Protein AF-A0A2V7YB45-F1 (afdb_monomer)

Foldseek 3Di:
DALLVLFDPPVVPPPPDDDPPCRRVVVLVVVLCLLPDQKDWAAPDPDPPGDPPRTDIDGCVPPDDDDDHDLPVQPPPPVDPPPDPDDPDDDDDDDDDPVSVVVSGHDPSSCVSVVDDDDDDADDLVNLLCQQPPDPPHVVVVVCVVLVVLQEHEAEDPLLSSLLSVLQVVVVPHSVCSVVLVCQLCVVCVVCSNVQHNYYDYDDNVSSVVSSVVPVPD

Sequence (218 aa):
DEIDKIARRSGGARTGAGSRDIGGEGVQQALLKILEGEKIFVPLNVTAHWNKYDYVEIDISNILFICAGSFSDMEETSDTKPIGFFGDEAPPPREINTEDLVKYGFLPELLGRLPVHVQLDALTADDLVTILTQPREAMIPE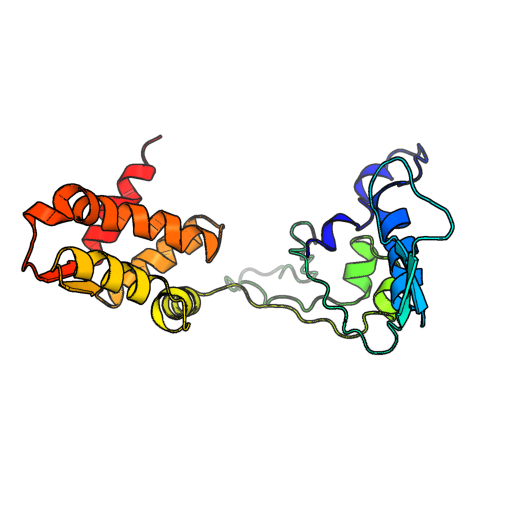YQRLCALDQIQLDFSRDALLEIANAALKQKLGARALRAILEKVLHPILFVGPERAGERVTIEPDDVRRAVAVQLTP

Radius of gyration: 24.94 Å; Cα contacts (8 Å, |Δi|>4): 209; chains: 1; bounding box: 56×64×56 Å

Mean predicted aligned error: 10.36 Å

pLDDT: mean 82.48, std 16.47, range [32.84, 97.25]

Structure (mmCIF, N/CA/C/O backbone):
data_AF-A0A2V7YB45-F1
#
_entry.id   AF-A0A2V7YB45-F1
#
loop_
_atom_site.group_PDB
_atom_site.id
_atom_site.type_symbol
_atom_site.label_atom_id
_atom_site.label_alt_id
_atom_site.label_comp_id
_atom_site.label_asym_id
_atom_site.label_entity_id
_atom_site.label_seq_id
_atom_site.pdbx_PDB_ins_code
_atom_site.Cartn_x
_atom_site.Cartn_y
_atom_site.Cartn_z
_atom_site.occupancy
_atom_site.B_iso_or_equiv
_atom_site.auth_seq_id
_atom_site.auth_comp_id
_atom_site.auth_asym_id
_atom_site.auth_atom_id
_atom_site.pdbx_PDB_model_num
ATOM 1 N N . ASP A 1 1 ? 9.797 -4.128 -6.593 1.00 92.69 1 ASP A N 1
ATOM 2 C CA . ASP A 1 1 ? 9.509 -2.958 -5.746 1.00 92.69 1 ASP A CA 1
ATOM 3 C C . ASP A 1 1 ? 10.748 -2.070 -5.693 1.00 92.69 1 ASP A C 1
ATOM 5 O O . ASP A 1 1 ? 11.809 -2.548 -6.088 1.00 92.69 1 ASP A O 1
ATOM 9 N N . GLU A 1 2 ? 10.603 -0.814 -5.270 1.00 91.38 2 GLU A N 1
ATOM 10 C CA . GLU A 1 2 ? 11.675 0.190 -5.124 1.00 91.38 2 GLU A CA 1
ATOM 11 C C . GLU A 1 2 ? 12.542 0.424 -6.380 1.00 91.38 2 GLU A C 1
ATOM 13 O O . GLU A 1 2 ? 13.733 0.738 -6.287 1.00 91.38 2 GLU A O 1
ATOM 18 N N . ILE A 1 3 ? 11.966 0.296 -7.583 1.00 91.75 3 ILE A N 1
ATOM 19 C CA . ILE A 1 3 ? 12.720 0.482 -8.834 1.00 91.75 3 ILE A CA 1
ATOM 20 C C . ILE A 1 3 ? 13.251 1.916 -8.985 1.00 91.75 3 ILE A C 1
ATOM 22 O O . ILE A 1 3 ? 14.285 2.135 -9.606 1.00 91.75 3 ILE A O 1
ATOM 26 N N . ASP A 1 4 ? 12.617 2.909 -8.362 1.00 90.31 4 ASP A N 1
ATOM 27 C CA . ASP A 1 4 ? 13.099 4.292 -8.361 1.00 90.31 4 ASP A CA 1
ATOM 28 C C . ASP A 1 4 ? 14.500 4.430 -7.732 1.00 90.31 4 ASP A C 1
ATOM 30 O O . ASP A 1 4 ? 15.260 5.324 -8.098 1.00 90.31 4 ASP A O 1
ATOM 34 N N . LYS A 1 5 ? 14.905 3.506 -6.849 1.00 89.00 5 LYS A N 1
ATOM 35 C CA . LYS A 1 5 ? 16.213 3.545 -6.172 1.00 89.00 5 LYS A CA 1
ATOM 36 C C . LYS A 1 5 ? 17.393 3.155 -7.058 1.00 89.00 5 LYS A C 1
ATOM 38 O O . LYS A 1 5 ? 18.529 3.452 -6.690 1.00 89.00 5 LYS A O 1
ATOM 43 N N . ILE A 1 6 ? 17.144 2.517 -8.203 1.00 89.00 6 ILE A N 1
ATOM 44 C CA . ILE A 1 6 ? 18.192 2.152 -9.169 1.00 89.00 6 ILE A CA 1
ATOM 45 C C . ILE A 1 6 ? 18.368 3.203 -10.272 1.00 89.00 6 ILE A C 1
ATOM 47 O O . ILE A 1 6 ? 19.262 3.058 -11.109 1.00 89.00 6 ILE A O 1
ATOM 51 N N . ALA A 1 7 ? 17.547 4.258 -10.283 1.00 85.25 7 ALA A N 1
ATOM 52 C CA . ALA A 1 7 ? 17.720 5.394 -11.178 1.00 85.25 7 ALA A CA 1
ATOM 53 C C . ALA A 1 7 ? 19.026 6.141 -10.866 1.00 85.25 7 ALA A C 1
ATOM 55 O O . ALA A 1 7 ? 19.439 6.271 -9.710 1.00 85.25 7 ALA A O 1
ATOM 56 N N . ARG A 1 8 ? 19.693 6.641 -11.909 1.00 74.06 8 ARG A N 1
ATOM 57 C CA . ARG A 1 8 ? 20.938 7.408 -11.765 1.00 74.06 8 ARG A CA 1
ATOM 58 C C . ARG A 1 8 ? 20.653 8.690 -10.986 1.00 74.06 8 ARG A C 1
ATOM 60 O O . ARG A 1 8 ? 19.884 9.533 -11.440 1.00 74.06 8 ARG A O 1
ATOM 67 N N . ARG A 1 9 ? 21.320 8.903 -9.848 1.00 66.00 9 ARG A N 1
ATOM 68 C CA . ARG A 1 9 ? 21.194 10.174 -9.115 1.00 66.00 9 ARG A CA 1
ATOM 69 C C . ARG A 1 9 ? 21.931 11.278 -9.875 1.00 66.00 9 ARG A C 1
ATOM 71 O O . ARG A 1 9 ? 23.150 11.403 -9.774 1.00 66.00 9 ARG A O 1
ATOM 78 N N . SER A 1 10 ? 21.199 12.122 -10.605 1.00 52.53 10 SER A N 1
ATOM 79 C CA . SER A 1 10 ? 21.794 13.209 -11.405 1.00 52.53 10 SER A CA 1
ATOM 80 C C . SER A 1 10 ? 22.480 14.310 -10.567 1.00 52.53 10 SER A C 1
ATOM 82 O O . SER A 1 10 ? 23.266 15.098 -11.096 1.00 52.53 10 SER A O 1
ATOM 84 N N . GLY A 1 11 ? 22.283 14.327 -9.241 1.00 46.34 11 GLY A N 1
ATOM 85 C CA . GLY A 1 11 ? 22.880 15.316 -8.333 1.00 46.34 11 GLY A CA 1
ATOM 86 C C . GLY A 1 11 ? 24.415 15.290 -8.236 1.00 46.34 11 GLY A C 1
ATOM 87 O O . GLY A 1 11 ? 25.009 16.285 -7.829 1.00 46.34 11 GLY A O 1
ATOM 88 N N . GLY A 1 12 ? 25.078 14.198 -8.638 1.00 41.41 12 GLY A N 1
ATOM 89 C CA . GLY A 1 12 ? 26.545 14.084 -8.609 1.00 41.41 12 GLY A CA 1
ATOM 90 C C . GLY A 1 12 ? 27.271 14.678 -9.824 1.00 41.41 12 GLY A C 1
ATOM 91 O O . GLY A 1 12 ? 28.479 14.891 -9.771 1.00 41.41 12 GLY A O 1
ATOM 92 N N . ALA A 1 13 ? 26.563 14.978 -10.918 1.00 44.03 13 ALA A N 1
ATOM 93 C CA . ALA A 1 13 ? 27.191 15.324 -12.199 1.00 44.03 13 ALA A CA 1
ATOM 94 C C . ALA A 1 13 ? 27.449 16.830 -12.413 1.00 44.03 13 ALA A C 1
ATOM 96 O O . ALA A 1 13 ? 27.900 17.227 -13.486 1.00 44.03 13 ALA A O 1
ATOM 97 N N . ARG A 1 14 ? 27.195 17.693 -11.415 1.00 44.31 14 ARG A N 1
ATOM 98 C CA . ARG A 1 14 ? 27.506 19.139 -11.516 1.00 44.31 14 ARG A CA 1
ATOM 99 C C . ARG A 1 14 ? 28.942 19.487 -11.122 1.00 44.31 14 ARG A C 1
ATOM 101 O O . ARG A 1 14 ? 29.401 20.587 -11.414 1.00 44.31 14 ARG A O 1
ATOM 108 N N . THR A 1 15 ? 29.673 18.555 -10.517 1.00 39.88 15 THR A N 1
ATOM 109 C CA . THR A 1 15 ? 31.120 18.659 -10.311 1.00 39.88 15 THR A CA 1
ATOM 110 C C . THR A 1 15 ? 31.775 17.635 -11.220 1.00 39.88 15 THR A C 1
ATOM 112 O O . THR A 1 15 ? 31.519 16.452 -11.043 1.00 39.88 15 THR A O 1
ATOM 115 N N . GLY A 1 16 ? 32.577 18.065 -12.197 1.00 41.25 16 GLY A N 1
ATOM 116 C CA . GLY A 1 16 ? 33.209 17.240 -13.243 1.00 41.25 16 GLY A CA 1
ATOM 117 C C . GLY A 1 16 ? 34.166 16.118 -12.792 1.00 41.25 16 GLY A C 1
ATOM 118 O O . GLY A 1 16 ? 35.138 15.837 -13.486 1.00 41.25 16 GLY A O 1
ATOM 119 N N . ALA A 1 17 ? 33.922 15.471 -11.655 1.00 37.88 17 ALA A N 1
ATOM 120 C CA . ALA A 1 17 ? 34.561 14.245 -11.213 1.00 37.88 17 ALA A CA 1
ATOM 121 C C . ALA A 1 17 ? 33.703 13.045 -11.648 1.00 37.88 17 ALA A C 1
ATOM 123 O O . ALA A 1 17 ? 32.697 12.712 -11.024 1.00 37.88 17 ALA A O 1
ATOM 124 N N . GLY A 1 18 ? 34.103 12.398 -12.745 1.00 44.97 18 GLY A N 1
ATOM 125 C CA . GLY A 1 18 ? 33.478 11.185 -13.273 1.00 44.97 18 GLY A CA 1
ATOM 126 C C . GLY A 1 18 ? 33.671 9.966 -12.370 1.00 44.97 18 GLY A C 1
ATOM 127 O O . GLY A 1 18 ? 34.444 9.068 -12.694 1.00 44.97 18 GLY A O 1
ATOM 128 N N . SER A 1 19 ? 32.945 9.901 -11.255 1.00 47.72 19 SER A N 1
ATOM 129 C CA . SER A 1 19 ? 32.689 8.626 -10.590 1.00 47.72 19 SER A CA 1
ATOM 130 C C . SER A 1 19 ? 31.648 7.882 -11.419 1.00 47.72 19 SER A C 1
ATOM 132 O O . SER A 1 19 ? 30.507 8.329 -11.515 1.00 47.72 19 SER A O 1
ATOM 134 N N . ARG A 1 20 ? 32.030 6.756 -12.036 1.00 52.41 20 ARG A N 1
ATOM 135 C CA . ARG A 1 20 ? 31.056 5.791 -12.570 1.00 52.41 20 ARG A CA 1
ATOM 136 C C . ARG A 1 20 ? 30.025 5.519 -11.477 1.00 52.41 20 ARG A C 1
ATOM 138 O O . ARG A 1 20 ? 30.400 5.182 -10.355 1.00 52.41 20 ARG A O 1
ATOM 145 N N . ASP A 1 21 ? 28.749 5.666 -11.802 1.00 58.19 21 ASP A N 1
ATOM 146 C CA . ASP A 1 21 ? 27.668 5.217 -10.935 1.00 58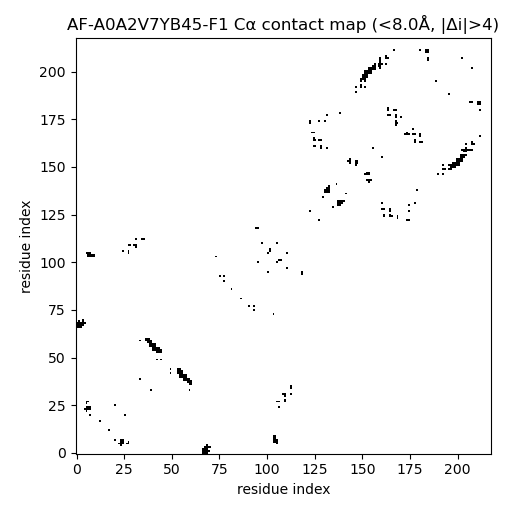.19 21 ASP A CA 1
ATOM 147 C C . ASP A 1 21 ? 27.617 3.685 -11.022 1.00 58.19 21 ASP A C 1
ATOM 149 O O . ASP A 1 21 ? 26.987 3.103 -11.900 1.00 58.19 21 ASP A O 1
ATOM 153 N N . ILE A 1 22 ? 28.416 3.025 -10.180 1.00 53.09 22 ILE A N 1
ATOM 154 C CA . ILE A 1 22 ? 28.579 1.562 -10.182 1.00 53.09 22 ILE A CA 1
ATOM 155 C C . ILE A 1 22 ? 27.319 0.877 -9.614 1.00 53.09 22 ILE A C 1
ATOM 157 O O . ILE A 1 22 ? 27.112 -0.311 -9.850 1.00 53.09 22 ILE A O 1
ATOM 161 N N . GLY A 1 23 ? 26.465 1.617 -8.895 1.00 64.88 23 GLY A N 1
ATOM 162 C CA . GLY A 1 23 ? 25.284 1.083 -8.219 1.00 64.88 23 GLY A CA 1
ATOM 163 C C . GLY A 1 23 ? 24.045 1.035 -9.109 1.00 64.88 23 GLY A C 1
ATOM 164 O O . GLY A 1 23 ? 23.567 -0.047 -9.430 1.00 64.88 23 GLY A O 1
ATOM 165 N N . GLY A 1 24 ? 23.513 2.194 -9.509 1.00 82.62 24 GLY A N 1
ATOM 166 C CA . GLY A 1 24 ? 22.200 2.260 -10.169 1.00 82.62 24 GLY A CA 1
ATOM 167 C C . GLY A 1 24 ? 22.214 1.731 -11.603 1.00 82.62 24 GLY A C 1
ATOM 168 O O . GLY A 1 24 ? 21.490 0.799 -11.953 1.00 82.62 24 GLY A O 1
ATOM 169 N N . GLU A 1 25 ? 23.104 2.278 -12.432 1.00 84.81 25 GLU A N 1
ATOM 170 C CA . GLU A 1 25 ? 23.205 1.932 -13.855 1.00 84.81 25 GLU A CA 1
ATOM 171 C C . GLU A 1 25 ? 23.617 0.466 -14.066 1.00 84.81 25 GLU A C 1
ATOM 173 O O . GLU A 1 25 ? 23.072 -0.220 -14.929 1.00 84.81 25 GLU A O 1
ATOM 178 N N . GLY A 1 26 ? 24.529 -0.047 -13.233 1.00 88.38 26 GLY A N 1
ATOM 179 C CA . GLY A 1 26 ? 24.941 -1.451 -13.272 1.00 88.38 26 GLY A CA 1
ATOM 180 C C . GLY A 1 26 ? 23.782 -2.416 -13.007 1.00 88.38 26 GLY A C 1
ATOM 181 O O . GLY A 1 26 ? 23.661 -3.431 -13.696 1.00 88.38 26 GLY A O 1
ATOM 182 N N . VAL A 1 27 ? 22.899 -2.081 -12.060 1.00 90.75 27 VAL A N 1
ATOM 183 C CA . VAL A 1 27 ? 21.697 -2.877 -11.771 1.00 90.75 27 VAL A CA 1
ATOM 184 C C . VAL A 1 27 ? 20.702 -2.803 -12.927 1.00 90.75 27 VAL A C 1
ATOM 186 O O . VAL A 1 27 ? 20.195 -3.841 -13.345 1.00 90.75 27 VAL A O 1
ATOM 189 N N . GLN A 1 28 ? 20.479 -1.622 -13.512 1.00 93.50 28 GLN A N 1
ATOM 190 C CA . GLN A 1 28 ? 19.620 -1.481 -14.695 1.00 93.50 28 GLN A CA 1
ATOM 191 C C . GLN A 1 28 ? 20.127 -2.325 -15.882 1.00 93.50 28 GLN A C 1
ATOM 193 O O . GLN A 1 28 ? 19.349 -3.036 -16.517 1.00 93.50 28 GLN A O 1
ATOM 198 N N . GLN A 1 29 ? 21.439 -2.325 -16.139 1.00 90.75 29 GLN A N 1
ATOM 199 C CA . GLN A 1 29 ? 22.067 -3.139 -17.189 1.00 90.75 29 GLN A CA 1
ATOM 200 C C . GLN A 1 29 ? 21.989 -4.648 -16.908 1.00 90.75 29 GLN A C 1
ATOM 202 O O . GLN A 1 29 ? 21.859 -5.457 -17.827 1.00 90.75 29 GLN A O 1
ATOM 207 N N . ALA A 1 30 ? 22.066 -5.058 -15.641 1.00 89.44 30 ALA A N 1
ATOM 208 C CA . ALA A 1 30 ? 21.864 -6.453 -15.261 1.00 89.44 30 ALA A CA 1
ATOM 209 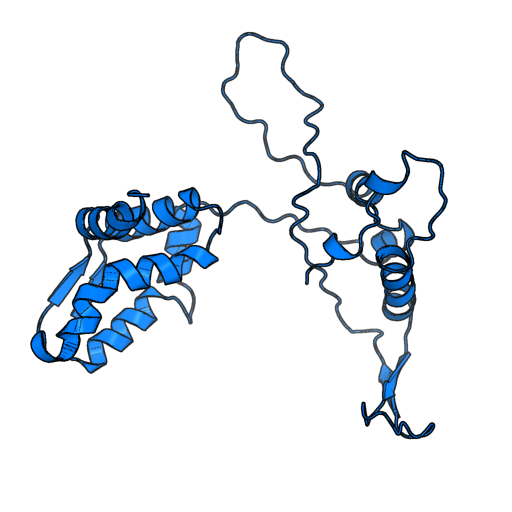C C . ALA A 1 30 ? 20.402 -6.889 -15.455 1.00 89.44 30 ALA A C 1
ATOM 211 O O . ALA A 1 30 ? 20.163 -7.984 -15.961 1.00 89.44 30 ALA A O 1
ATOM 212 N N . LEU A 1 31 ? 19.439 -6.024 -15.113 1.00 91.94 31 LEU A N 1
ATOM 213 C CA . LEU A 1 31 ? 18.012 -6.274 -15.327 1.00 91.94 31 LEU A CA 1
ATOM 214 C C . LEU A 1 31 ? 17.666 -6.410 -16.809 1.00 91.94 31 LEU A C 1
ATOM 216 O O . LEU A 1 31 ? 16.889 -7.293 -17.153 1.00 91.94 31 LEU A O 1
ATOM 220 N N . LEU A 1 32 ? 18.284 -5.618 -17.690 1.00 92.25 32 LEU A N 1
ATOM 221 C CA . LEU A 1 32 ? 18.112 -5.765 -19.138 1.00 92.25 32 LEU A CA 1
ATOM 222 C C . LEU A 1 32 ? 18.406 -7.191 -19.616 1.00 92.25 32 LEU A C 1
ATOM 224 O O . LEU A 1 32 ? 17.614 -7.756 -20.356 1.00 92.25 32 LEU A O 1
ATOM 228 N N . LYS A 1 33 ? 19.474 -7.828 -19.123 1.00 88.19 33 LYS A N 1
ATOM 229 C CA . LYS A 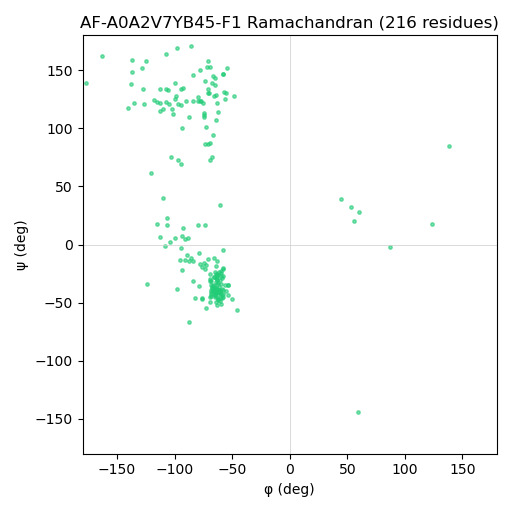1 33 ? 19.800 -9.220 -19.488 1.00 88.19 33 LYS A CA 1
ATOM 230 C C . LYS A 1 33 ? 18.732 -10.220 -19.054 1.00 88.19 33 LYS A C 1
ATOM 232 O O . LYS A 1 33 ? 18.581 -11.254 -19.693 1.00 88.19 33 LYS A O 1
ATOM 237 N N . ILE A 1 34 ? 18.031 -9.930 -17.960 1.00 90.44 34 ILE A N 1
ATOM 238 C CA . ILE A 1 34 ? 16.917 -10.749 -17.479 1.00 90.44 34 ILE A CA 1
ATOM 239 C C . ILE A 1 34 ? 15.684 -10.484 -18.347 1.00 90.44 34 ILE A C 1
ATOM 241 O O . ILE A 1 34 ? 15.057 -11.424 -18.802 1.00 90.44 34 ILE A O 1
ATOM 245 N N . LEU A 1 35 ? 15.362 -9.224 -18.641 1.00 89.94 35 LEU A N 1
ATOM 246 C CA . LEU A 1 35 ? 14.195 -8.874 -19.460 1.00 89.94 35 LEU A CA 1
ATOM 247 C C . LEU A 1 35 ? 14.335 -9.284 -20.936 1.00 89.94 35 LEU A C 1
ATOM 249 O O . LEU A 1 35 ? 13.332 -9.462 -21.620 1.00 89.94 35 LEU A O 1
ATOM 253 N N . GLU A 1 36 ? 15.563 -9.402 -21.442 1.00 86.62 36 GLU A N 1
ATOM 254 C CA . GLU A 1 36 ? 15.862 -9.854 -22.807 1.00 86.62 36 GLU A CA 1
ATOM 255 C C . GLU A 1 36 ? 16.128 -11.354 -22.909 1.00 86.62 36 GLU A C 1
ATOM 257 O O . GLU A 1 36 ? 16.047 -11.923 -23.997 1.00 86.62 36 GLU A O 1
ATOM 262 N N . GLY A 1 37 ? 16.509 -11.980 -21.798 1.00 80.25 37 GLY A N 1
ATOM 263 C CA . GLY A 1 37 ? 16.886 -13.381 -21.767 1.00 80.25 37 GLY A CA 1
ATOM 264 C C . GLY A 1 37 ? 15.672 -14.290 -21.891 1.00 80.25 37 GLY A C 1
ATOM 265 O O . GLY A 1 37 ? 14.643 -14.056 -21.275 1.00 80.25 37 GLY A O 1
ATOM 266 N N . GLU A 1 38 ? 15.817 -15.380 -22.639 1.00 82.56 38 GLU A N 1
ATOM 267 C CA . GLU A 1 38 ? 14.838 -16.475 -22.627 1.00 82.56 38 GLU A CA 1
ATOM 268 C C . GLU A 1 38 ? 15.108 -17.432 -21.462 1.00 82.56 38 GLU A C 1
ATOM 270 O O . GLU A 1 38 ? 14.192 -18.019 -20.901 1.00 82.56 38 GLU A O 1
ATOM 275 N N . LYS A 1 39 ? 16.380 -17.591 -21.074 1.00 89.81 39 LYS A N 1
ATOM 276 C CA . LYS A 1 39 ? 16.830 -18.573 -20.083 1.00 89.81 39 LYS A CA 1
ATOM 277 C C . LYS A 1 39 ? 17.862 -17.980 -19.137 1.00 89.81 39 LYS A C 1
ATOM 279 O O . LYS A 1 39 ? 18.791 -17.302 -19.576 1.00 89.81 39 LYS A O 1
ATOM 284 N N . ILE A 1 40 ? 17.737 -18.290 -17.848 1.00 90.06 40 ILE A N 1
ATOM 285 C CA . ILE A 1 40 ? 18.705 -17.913 -16.811 1.00 90.06 40 ILE A CA 1
ATOM 286 C C . ILE A 1 40 ? 19.129 -19.125 -15.985 1.00 90.06 40 ILE A C 1
ATOM 288 O O . ILE A 1 40 ? 18.366 -20.070 -15.801 1.00 90.06 40 ILE A O 1
ATOM 292 N N . PHE A 1 41 ? 20.348 -19.080 -15.453 1.00 88.81 41 PHE A N 1
ATOM 293 C CA . PHE A 1 41 ? 20.886 -20.120 -14.580 1.00 88.81 41 PHE A CA 1
ATOM 294 C C . PHE A 1 41 ? 20.829 -19.653 -13.128 1.00 88.81 41 PHE A C 1
ATOM 296 O O . PHE A 1 41 ? 21.481 -18.675 -12.760 1.00 88.81 41 PHE A O 1
ATOM 303 N N . VAL A 1 42 ? 20.053 -20.354 -12.303 1.00 88.06 42 VAL A N 1
ATOM 304 C CA . VAL A 1 42 ? 19.874 -20.043 -10.882 1.00 88.06 42 VAL A CA 1
ATOM 305 C C . VAL A 1 42 ? 20.613 -21.083 -10.039 1.00 88.06 42 VAL A C 1
ATOM 307 O O . VAL A 1 42 ? 20.336 -22.275 -10.182 1.00 88.06 42 VAL A O 1
ATOM 310 N N . PRO A 1 43 ? 21.556 -20.685 -9.167 1.00 86.12 43 PRO A N 1
ATOM 311 C CA . PRO A 1 43 ? 22.296 -21.631 -8.339 1.00 86.12 43 PRO A CA 1
ATOM 312 C C . PRO A 1 43 ? 21.378 -22.303 -7.310 1.00 86.12 43 PRO A C 1
ATOM 314 O O . PRO A 1 43 ? 20.554 -21.646 -6.677 1.00 86.12 43 PRO A O 1
ATOM 317 N N . LEU A 1 44 ? 21.557 -23.609 -7.101 1.00 82.00 44 LEU A N 1
ATOM 318 C CA . LEU A 1 44 ? 20.795 -24.389 -6.114 1.00 82.00 44 LEU A CA 1
ATOM 319 C C . LEU A 1 44 ? 21.259 -24.150 -4.673 1.00 82.00 44 LEU A C 1
ATOM 321 O O . LEU A 1 44 ? 20.530 -24.437 -3.724 1.00 82.00 44 LEU A O 1
ATOM 325 N N . ASN A 1 45 ? 22.475 -23.633 -4.500 1.00 77.44 45 ASN A N 1
ATOM 326 C CA . ASN A 1 45 ? 23.066 -23.364 -3.201 1.00 77.44 45 ASN A CA 1
ATOM 327 C C . ASN A 1 45 ? 23.725 -21.977 -3.203 1.00 77.44 45 ASN A C 1
ATOM 329 O O . ASN A 1 45 ? 24.616 -21.708 -4.004 1.00 77.44 45 ASN A O 1
ATOM 333 N N . VAL A 1 46 ? 23.278 -21.102 -2.298 1.00 67.31 46 VAL A N 1
ATOM 334 C CA . VAL A 1 46 ? 23.741 -19.703 -2.169 1.00 67.31 46 VAL A CA 1
ATOM 335 C C . VAL A 1 46 ? 24.883 -19.573 -1.143 1.00 67.31 46 VAL A C 1
ATOM 337 O O . VAL A 1 46 ? 25.300 -18.475 -0.783 1.00 67.31 46 VAL A O 1
ATOM 340 N N . THR A 1 47 ? 25.403 -20.691 -0.626 1.00 69.75 47 THR A N 1
ATOM 341 C CA . THR A 1 47 ? 26.540 -20.673 0.307 1.00 69.75 47 THR A CA 1
ATOM 342 C C . THR A 1 47 ? 27.849 -20.287 -0.391 1.00 69.75 47 THR A C 1
ATOM 344 O O . THR A 1 47 ? 28.009 -20.433 -1.601 1.00 69.75 47 THR A O 1
ATOM 347 N N . ALA A 1 48 ? 28.824 -19.808 0.392 1.00 65.31 48 ALA A N 1
ATOM 348 C CA . ALA A 1 48 ? 30.121 -19.339 -0.109 1.00 65.31 48 ALA A CA 1
ATOM 349 C C . ALA A 1 48 ? 30.912 -20.401 -0.906 1.00 65.31 48 ALA A C 1
ATOM 351 O O . ALA A 1 48 ? 31.774 -20.055 -1.716 1.00 65.31 48 ALA A O 1
ATOM 352 N N . HIS A 1 49 ? 30.608 -21.687 -0.708 1.00 61.84 49 HIS A N 1
ATOM 353 C CA . HIS A 1 49 ? 31.160 -22.799 -1.477 1.00 61.84 49 HIS A CA 1
ATOM 354 C C . HIS A 1 49 ? 30.222 -23.169 -2.627 1.00 61.84 49 HIS A C 1
ATOM 356 O O . HIS A 1 49 ? 29.586 -24.220 -2.622 1.00 61.84 49 HIS A O 1
ATOM 362 N N . TRP A 1 50 ? 30.131 -22.285 -3.619 1.00 62.66 50 TRP A N 1
ATOM 363 C CA . TRP A 1 50 ? 29.386 -22.580 -4.836 1.00 62.66 50 TRP A CA 1
ATOM 364 C C . TRP A 1 50 ? 30.122 -23.650 -5.661 1.00 62.66 50 TRP A C 1
ATOM 366 O O . TRP A 1 50 ? 31.324 -23.550 -5.927 1.00 62.66 50 TRP A O 1
ATOM 376 N N . ASN A 1 51 ? 29.399 -24.685 -6.077 1.00 70.44 51 ASN A N 1
ATOM 377 C CA . ASN A 1 51 ? 29.871 -25.660 -7.052 1.00 70.44 51 ASN A CA 1
ATOM 378 C C . ASN A 1 51 ? 29.421 -25.209 -8.449 1.00 70.44 51 ASN A C 1
ATOM 380 O O . ASN A 1 51 ? 28.262 -24.843 -8.638 1.00 70.44 51 ASN A O 1
ATOM 384 N N . LYS A 1 52 ? 30.318 -25.252 -9.444 1.00 68.25 52 LYS A N 1
ATOM 385 C CA . LYS A 1 52 ? 30.038 -24.741 -10.801 1.00 68.25 52 LYS A CA 1
ATOM 386 C C . LYS A 1 52 ? 28.922 -25.477 -11.544 1.00 68.25 52 LYS A C 1
ATOM 388 O O . LYS A 1 52 ? 28.458 -24.982 -12.566 1.00 68.25 52 LYS A O 1
ATOM 393 N N . TYR A 1 53 ? 28.524 -26.642 -11.044 1.00 70.50 53 TYR A N 1
ATOM 394 C CA . TYR A 1 53 ? 27.538 -27.518 -11.669 1.00 70.50 53 TYR A CA 1
ATOM 395 C C . TYR A 1 53 ? 26.188 -27.549 -10.934 1.00 70.50 53 TYR A C 1
ATOM 397 O O . TYR A 1 53 ? 25.267 -28.198 -11.416 1.00 70.50 53 TYR A O 1
ATOM 405 N N . ASP A 1 54 ? 26.044 -26.826 -9.817 1.00 84.19 54 ASP A N 1
ATOM 406 C CA . ASP A 1 54 ? 24.819 -26.838 -9.007 1.00 84.19 54 ASP A CA 1
ATOM 407 C C . ASP A 1 54 ? 23.918 -25.646 -9.360 1.00 84.19 54 ASP A C 1
ATOM 409 O O . ASP A 1 54 ? 23.790 -24.684 -8.598 1.00 84.19 54 ASP A O 1
ATOM 413 N N . TYR A 1 55 ? 23.289 -25.702 -10.536 1.00 86.50 55 TYR A N 1
ATOM 414 C CA . TYR A 1 55 ? 22.308 -24.713 -10.987 1.00 86.50 55 TYR A CA 1
ATOM 415 C C . TYR A 1 55 ? 21.095 -25.367 -11.655 1.00 86.50 55 TYR A C 1
ATOM 417 O O . TYR A 1 55 ? 21.158 -26.492 -12.148 1.00 86.50 55 TYR A O 1
ATOM 425 N N . VAL A 1 56 ? 19.991 -24.627 -11.693 1.00 89.38 56 VAL A N 1
ATOM 426 C CA . VAL A 1 56 ? 18.799 -24.942 -12.481 1.00 89.38 56 VAL A CA 1
ATOM 427 C C . VAL A 1 56 ? 18.659 -23.898 -13.576 1.00 89.38 56 VAL A C 1
ATOM 429 O O . VAL A 1 56 ? 18.798 -22.700 -13.333 1.00 89.38 56 VAL A O 1
ATOM 432 N N . GLU A 1 57 ? 18.402 -24.365 -14.791 1.00 90.88 57 GLU A N 1
ATOM 433 C CA . GLU A 1 57 ? 18.008 -23.509 -15.902 1.00 90.88 57 GLU A CA 1
ATOM 434 C C . GLU A 1 57 ? 16.517 -23.181 -15.775 1.00 90.88 57 GLU A C 1
ATOM 436 O O . GLU A 1 57 ? 15.687 -24.080 -15.636 1.00 90.88 57 GLU A O 1
ATOM 441 N N . ILE A 1 58 ? 16.185 -21.894 -15.811 1.00 91.31 58 ILE A N 1
ATOM 442 C CA . ILE A 1 58 ? 14.812 -21.397 -15.768 1.00 91.31 58 ILE A CA 1
ATOM 443 C C . ILE A 1 58 ? 14.539 -20.646 -17.066 1.00 91.31 58 ILE A C 1
ATOM 445 O O . ILE A 1 58 ? 15.263 -19.707 -17.396 1.00 91.31 58 ILE A O 1
ATOM 449 N N . ASP A 1 59 ? 13.487 -21.052 -17.774 1.00 92.19 59 ASP A N 1
ATOM 450 C CA . ASP A 1 59 ? 12.916 -20.289 -18.884 1.00 92.19 59 ASP A CA 1
ATOM 451 C C . ASP A 1 59 ? 12.066 -19.144 -18.322 1.00 92.19 59 ASP A C 1
ATOM 453 O O . ASP A 1 59 ? 11.152 -19.367 -17.522 1.00 92.19 59 ASP A O 1
ATOM 457 N N . ILE A 1 60 ? 12.394 -17.919 -18.717 1.00 93.31 60 ILE A N 1
ATOM 458 C CA . ILE A 1 60 ? 11.755 -16.693 -18.240 1.00 93.31 60 ILE A CA 1
ATOM 459 C C . ILE A 1 60 ? 10.956 -15.973 -19.331 1.00 93.31 60 ILE A C 1
ATOM 461 O O . ILE A 1 60 ? 10.401 -14.909 -19.068 1.00 93.31 60 ILE A O 1
ATOM 465 N N . SER A 1 61 ? 10.815 -16.575 -20.516 1.00 90.00 61 SER A N 1
ATOM 466 C CA . SER A 1 61 ? 10.143 -15.976 -21.681 1.00 90.00 61 SER A CA 1
ATOM 467 C C . SER A 1 61 ? 8.690 -15.570 -21.403 1.00 90.00 61 SER A C 1
ATOM 469 O O . SER A 1 61 ? 8.169 -14.653 -22.030 1.00 90.00 61 SER A O 1
ATOM 471 N N . ASN A 1 62 ? 8.029 -16.249 -20.457 1.00 90.44 62 ASN A N 1
ATOM 472 C CA . ASN A 1 62 ? 6.632 -16.007 -20.075 1.00 90.44 62 ASN A CA 1
ATOM 473 C C . ASN A 1 62 ? 6.473 -15.496 -18.632 1.00 90.44 62 ASN A C 1
ATOM 475 O O . ASN A 1 62 ? 5.383 -15.578 -18.061 1.00 90.44 62 ASN A O 1
ATOM 479 N N . ILE A 1 63 ? 7.546 -14.997 -18.015 1.00 93.44 63 ILE A N 1
ATOM 480 C CA . ILE A 1 63 ? 7.466 -14.391 -16.685 1.00 93.44 63 ILE A CA 1
ATOM 481 C C . ILE A 1 63 ? 7.045 -12.929 -16.829 1.00 93.44 63 ILE A C 1
ATOM 483 O O . ILE A 1 63 ? 7.699 -12.138 -17.503 1.00 93.44 63 ILE A O 1
ATOM 487 N N . LEU A 1 64 ? 5.947 -12.559 -16.166 1.00 93.62 64 LEU A N 1
ATOM 488 C CA . LEU A 1 64 ? 5.516 -11.168 -16.072 1.00 93.62 64 LEU A CA 1
ATOM 489 C C . LEU A 1 64 ? 6.378 -10.424 -15.048 1.00 93.62 64 LEU A C 1
ATOM 491 O O . LEU A 1 64 ? 6.406 -10.780 -13.868 1.00 93.62 64 LEU A O 1
ATOM 495 N N . PHE A 1 65 ? 7.016 -9.344 -15.489 1.00 94.00 65 PHE A N 1
ATOM 496 C CA . PHE A 1 65 ? 7.750 -8.436 -14.619 1.00 94.00 65 PHE A CA 1
ATOM 497 C C . PHE A 1 65 ? 6.876 -7.234 -14.267 1.00 94.00 65 PHE A C 1
ATOM 499 O O . PHE A 1 65 ? 6.440 -6.493 -15.145 1.00 94.00 65 PHE A O 1
ATOM 506 N N . ILE A 1 66 ? 6.630 -7.038 -12.970 1.00 95.88 66 ILE A N 1
ATOM 507 C CA . ILE A 1 66 ? 5.949 -5.852 -12.442 1.00 95.88 66 ILE A CA 1
ATOM 508 C C . ILE A 1 66 ? 6.961 -5.061 -11.621 1.00 95.88 66 ILE A C 1
ATOM 510 O O . ILE A 1 66 ? 7.455 -5.517 -10.586 1.00 95.88 66 ILE A O 1
ATOM 514 N N . CYS A 1 67 ? 7.267 -3.862 -12.098 1.00 94.56 67 CYS A N 1
ATOM 515 C CA . CYS A 1 67 ? 8.176 -2.936 -11.447 1.00 94.56 67 CYS A CA 1
ATOM 516 C C . CYS A 1 67 ? 7.374 -1.801 -10.813 1.00 94.56 67 CYS A C 1
ATOM 518 O O . CYS A 1 67 ? 6.488 -1.237 -11.443 1.00 94.56 67 CYS A O 1
ATOM 520 N N . ALA A 1 68 ? 7.687 -1.472 -9.564 1.00 94.62 68 ALA A N 1
ATOM 521 C CA . ALA A 1 68 ? 7.004 -0.436 -8.800 1.00 94.62 68 ALA A CA 1
ATOM 522 C C . ALA A 1 68 ? 8.036 0.405 -8.049 1.00 94.62 68 ALA A C 1
ATOM 524 O O . ALA A 1 68 ? 9.093 -0.116 -7.682 1.00 94.62 68 ALA A O 1
ATOM 525 N N . GLY A 1 69 ? 7.730 1.683 -7.849 1.00 92.00 69 GLY A N 1
ATOM 526 C CA . GLY A 1 69 ? 8.545 2.660 -7.131 1.00 92.00 69 GLY A CA 1
ATOM 527 C C . GLY A 1 69 ? 7.695 3.875 -6.763 1.00 92.00 69 GLY A C 1
ATOM 528 O O . GLY A 1 69 ? 6.617 4.060 -7.328 1.00 92.00 69 GLY A O 1
ATOM 529 N N . SER A 1 70 ? 8.149 4.685 -5.805 1.00 88.38 70 SER A N 1
ATOM 530 C CA . SER A 1 70 ? 7.377 5.843 -5.319 1.00 88.38 70 SER A CA 1
ATOM 531 C C . SER A 1 70 ? 7.738 7.167 -5.994 1.00 88.38 70 SER A C 1
ATOM 533 O O . SER A 1 70 ? 7.022 8.140 -5.795 1.00 88.38 70 SER A O 1
ATOM 535 N N . PHE A 1 71 ? 8.858 7.219 -6.727 1.00 88.19 71 PHE A N 1
ATOM 536 C CA . PHE A 1 71 ? 9.320 8.374 -7.517 1.00 88.19 71 PHE A CA 1
ATOM 537 C C . PHE A 1 71 ? 9.219 9.732 -6.789 1.00 88.19 71 PHE A C 1
ATOM 539 O O . PHE A 1 71 ? 8.896 10.750 -7.391 1.00 88.19 71 PHE A O 1
ATOM 546 N N . SER A 1 72 ? 9.527 9.766 -5.485 1.00 79.94 72 SER A N 1
ATOM 547 C CA . SER A 1 72 ? 9.308 10.935 -4.608 1.00 79.94 72 SER A CA 1
ATOM 548 C C . SER A 1 72 ? 10.078 12.191 -5.014 1.00 79.94 72 SER A C 1
ATOM 550 O O . SER A 1 72 ? 9.701 13.295 -4.637 1.00 79.94 72 SER A O 1
ATOM 552 N N . ASP A 1 73 ? 11.173 12.001 -5.748 1.00 76.56 73 ASP A N 1
ATOM 553 C CA . ASP A 1 73 ? 12.113 13.057 -6.132 1.00 76.56 73 ASP A CA 1
ATOM 554 C C . ASP A 1 73 ? 11.864 13.546 -7.566 1.00 76.56 73 ASP A C 1
ATOM 556 O O . ASP A 1 73 ? 12.657 14.312 -8.114 1.00 76.56 73 ASP A O 1
ATOM 560 N N . MET A 1 74 ? 10.805 13.054 -8.214 1.00 78.00 74 MET A N 1
ATOM 561 C CA . MET A 1 74 ? 10.446 13.500 -9.547 1.00 78.00 74 MET A CA 1
ATOM 562 C C . MET A 1 74 ? 9.822 14.888 -9.412 1.00 78.00 74 MET A C 1
ATOM 564 O O . MET A 1 74 ? 8.755 15.044 -8.823 1.00 78.00 74 MET A O 1
ATOM 568 N N . GLU A 1 75 ? 10.518 15.915 -9.901 1.00 64.62 75 GLU A N 1
ATOM 569 C CA . GLU A 1 75 ? 9.953 17.258 -9.924 1.00 64.62 75 GLU A CA 1
ATOM 570 C C . GLU A 1 75 ? 8.711 17.242 -10.817 1.00 64.62 75 GLU A C 1
ATOM 572 O O . GLU A 1 75 ? 8.802 17.070 -12.033 1.00 64.62 75 GLU A O 1
ATOM 577 N N . GLU A 1 76 ? 7.542 17.460 -10.218 1.00 59.75 76 GLU A N 1
ATOM 578 C CA . GLU A 1 76 ? 6.351 17.878 -10.948 1.00 59.75 76 GLU A CA 1
ATOM 579 C C . GLU A 1 76 ? 6.588 19.313 -11.429 1.00 59.75 76 GLU A C 1
ATOM 581 O O . GLU A 1 76 ? 6.069 20.286 -10.877 1.00 59.75 76 GLU A O 1
ATOM 586 N N . THR A 1 77 ? 7.447 19.487 -12.436 1.00 50.28 77 THR A N 1
ATOM 587 C CA . THR A 1 77 ? 7.571 20.768 -13.119 1.00 50.28 77 THR A CA 1
ATOM 588 C C . THR A 1 77 ? 6.272 20.971 -13.897 1.00 50.28 77 THR A C 1
ATOM 590 O O . THR A 1 77 ? 6.114 20.567 -15.050 1.00 50.28 77 THR A O 1
ATOM 593 N N . SER A 1 78 ? 5.282 21.553 -13.224 1.00 47.59 78 SER A N 1
ATOM 594 C CA . SER A 1 78 ? 4.151 22.182 -13.881 1.00 47.59 78 SER A CA 1
ATOM 595 C C . SER A 1 78 ? 4.711 23.390 -14.629 1.00 47.59 78 SER A C 1
ATOM 597 O O . SER A 1 78 ? 4.871 24.477 -14.080 1.00 47.59 78 SER A O 1
ATOM 599 N N . ASP A 1 79 ? 5.028 23.201 -15.912 1.00 47.69 79 ASP A N 1
ATOM 600 C CA . ASP A 1 79 ? 5.389 24.293 -16.833 1.00 47.69 79 ASP A CA 1
ATOM 601 C C . ASP A 1 79 ? 4.272 25.353 -16.951 1.00 47.69 79 ASP A C 1
ATOM 603 O O . ASP A 1 79 ? 4.441 26.412 -17.552 1.00 47.69 79 ASP A O 1
ATOM 607 N N . THR A 1 80 ? 3.127 25.113 -16.316 1.00 46.94 80 THR A N 1
ATOM 608 C CA . THR A 1 80 ? 2.037 26.054 -16.114 1.00 46.94 80 THR A CA 1
ATOM 609 C C . THR A 1 80 ? 2.041 26.584 -14.679 1.00 46.94 80 THR A C 1
ATOM 611 O O . THR A 1 80 ? 1.183 26.225 -13.877 1.00 46.94 80 THR A O 1
ATOM 614 N N . LYS A 1 81 ? 2.959 27.497 -14.344 1.00 48.22 81 LYS A N 1
ATOM 615 C CA . LYS A 1 81 ? 2.623 28.512 -13.333 1.00 48.22 81 LYS A CA 1
ATOM 616 C C . LYS A 1 81 ? 1.680 29.507 -14.011 1.00 48.22 81 LYS A C 1
ATOM 618 O O . LYS A 1 81 ? 2.151 30.234 -14.889 1.00 48.22 81 LYS A O 1
ATOM 623 N N . PRO A 1 82 ? 0.380 29.571 -13.666 1.00 46.75 82 PRO A N 1
ATOM 624 C CA . PRO A 1 82 ? -0.460 30.643 -14.166 1.00 46.75 82 PRO A CA 1
ATOM 625 C C . PRO A 1 82 ? 0.086 31.958 -13.602 1.00 46.75 82 PRO A C 1
ATOM 627 O O . PRO A 1 82 ? -0.014 32.251 -12.414 1.00 46.75 82 PRO A O 1
ATOM 630 N N . ILE A 1 83 ? 0.719 32.757 -14.458 1.00 52.59 83 ILE A N 1
ATOM 631 C CA . ILE A 1 83 ? 0.969 34.169 -14.176 1.00 52.59 83 ILE A CA 1
ATOM 632 C C . ILE A 1 83 ? -0.404 34.844 -14.267 1.00 52.59 83 ILE A C 1
ATOM 634 O O . ILE A 1 83 ? -0.830 35.273 -15.336 1.00 52.59 83 ILE A O 1
ATOM 638 N N . GLY A 1 84 ? -1.149 34.855 -13.163 1.00 54.03 84 GLY A N 1
ATOM 639 C CA . GLY A 1 84 ? -2.497 35.413 -13.129 1.00 54.03 84 GLY A CA 1
ATOM 640 C C . GLY A 1 84 ? -3.118 35.374 -11.738 1.00 54.03 84 GLY A C 1
ATOM 641 O O . GLY A 1 84 ? -2.998 34.394 -11.018 1.00 54.03 84 GLY A O 1
ATOM 642 N N . PHE A 1 85 ? -3.803 36.458 -11.374 1.00 56.25 85 PHE A N 1
ATOM 643 C CA . PHE A 1 85 ? -4.425 36.710 -10.065 1.00 56.25 85 PHE A CA 1
ATOM 644 C C . PHE A 1 85 ? -5.710 35.887 -9.799 1.00 56.25 85 PHE A C 1
ATOM 646 O O . PHE A 1 85 ? -6.498 36.243 -8.927 1.00 56.25 85 PHE A O 1
ATOM 653 N N . PHE A 1 86 ? -5.952 34.818 -10.564 1.00 48.94 86 PHE A N 1
ATOM 654 C CA . PHE A 1 86 ? -7.153 33.987 -10.484 1.00 48.94 86 PHE A CA 1
ATOM 655 C C . PHE A 1 86 ? -6.784 32.510 -10.654 1.00 48.94 86 PHE A C 1
ATOM 657 O O . PHE A 1 86 ? -6.318 32.119 -11.722 1.00 48.94 86 PHE A O 1
ATOM 664 N N . GLY A 1 87 ? -7.031 31.708 -9.616 1.00 47.12 87 GLY A N 1
ATOM 665 C CA . GLY A 1 87 ? -6.979 30.247 -9.671 1.00 47.12 87 GLY A CA 1
ATOM 666 C C . GLY A 1 87 ? -6.307 29.633 -8.447 1.00 47.12 87 GLY A C 1
ATOM 667 O O . GLY A 1 87 ? -5.124 29.326 -8.495 1.00 47.12 87 GLY A O 1
ATOM 668 N N . ASP A 1 88 ? -7.072 29.433 -7.373 1.00 52.56 88 ASP A N 1
ATOM 669 C CA . ASP A 1 88 ? -6.684 28.643 -6.186 1.00 52.56 88 ASP A CA 1
ATOM 670 C C . ASP A 1 88 ? -6.843 27.120 -6.422 1.00 52.56 88 ASP A C 1
ATOM 672 O O . ASP A 1 88 ? -6.886 26.326 -5.483 1.00 52.56 88 ASP A O 1
ATOM 676 N N . GLU A 1 89 ? -6.963 26.684 -7.679 1.00 53.91 89 GLU A N 1
ATOM 677 C CA . GLU A 1 89 ? -7.081 25.268 -8.023 1.00 53.91 89 GLU A CA 1
ATOM 678 C C . GLU A 1 89 ? -5.695 24.667 -8.248 1.00 53.91 89 GLU A C 1
ATOM 680 O O . GLU A 1 89 ? -4.911 25.136 -9.078 1.00 53.91 89 GLU A O 1
ATOM 685 N N . ALA A 1 90 ? -5.392 23.611 -7.488 1.00 56.03 90 ALA A N 1
ATOM 686 C CA . ALA A 1 90 ? -4.216 22.794 -7.733 1.00 56.03 90 ALA A CA 1
ATOM 687 C C . ALA A 1 90 ? -4.285 22.249 -9.173 1.00 56.03 90 ALA A C 1
ATOM 689 O O . ALA A 1 90 ? -5.338 21.739 -9.570 1.00 56.03 90 ALA A O 1
ATOM 690 N N . PRO A 1 91 ? -3.205 22.359 -9.968 1.00 57.50 91 PRO A N 1
ATOM 691 C CA . PRO A 1 91 ? -3.196 21.806 -11.313 1.00 57.50 91 PRO A CA 1
ATOM 692 C C . PRO A 1 91 ? -3.487 20.297 -11.261 1.00 57.50 91 PRO A C 1
ATOM 694 O O . PRO A 1 91 ? -3.096 19.636 -10.293 1.00 57.50 91 PRO A O 1
ATOM 697 N N . PRO A 1 92 ? -4.171 19.740 -12.277 1.00 59.50 92 PRO A N 1
ATOM 698 C CA . PRO A 1 92 ? -4.402 18.304 -12.345 1.00 59.50 92 PRO A CA 1
ATOM 699 C C . PRO A 1 92 ? -3.061 17.555 -12.332 1.00 59.50 92 PRO A C 1
ATOM 701 O O . PRO A 1 92 ? -2.078 18.070 -12.883 1.00 59.50 92 PRO A O 1
ATOM 704 N N . PRO A 1 93 ? -3.003 16.355 -11.723 1.00 63.97 93 PRO A N 1
ATOM 705 C CA . PRO A 1 93 ? -1.787 15.557 -11.706 1.00 63.97 93 PRO A CA 1
ATOM 706 C C . PRO A 1 93 ? -1.327 15.315 -13.144 1.00 63.97 93 PRO A C 1
ATOM 708 O O . PRO A 1 93 ? -2.093 14.864 -13.998 1.00 63.97 93 PRO A O 1
ATOM 711 N N . ARG A 1 94 ? -0.077 15.679 -13.426 1.00 74.06 94 ARG A N 1
ATOM 712 C CA . ARG A 1 94 ? 0.527 15.486 -14.742 1.00 74.06 94 ARG A CA 1
ATOM 713 C C . ARG A 1 94 ? 0.776 13.994 -14.956 1.00 74.06 94 ARG A C 1
ATOM 715 O O . ARG A 1 94 ? 1.344 13.331 -14.089 1.00 74.06 94 ARG A O 1
ATOM 722 N N . GLU A 1 95 ? 0.403 13.496 -16.131 1.00 79.38 95 GLU A N 1
ATOM 723 C CA . GLU A 1 95 ? 0.798 12.157 -16.566 1.00 79.38 95 GLU A CA 1
ATOM 724 C C . GLU A 1 95 ? 2.315 12.093 -16.762 1.00 79.38 95 GLU A C 1
ATOM 726 O O . GLU A 1 95 ? 2.914 12.918 -17.464 1.00 79.38 95 GLU A O 1
ATOM 731 N N . ILE A 1 96 ? 2.939 11.098 -16.137 1.00 83.94 96 ILE A N 1
ATOM 732 C CA . ILE A 1 96 ? 4.374 10.847 -16.271 1.00 83.94 96 ILE A CA 1
ATOM 733 C C . ILE A 1 96 ? 4.638 10.216 -17.636 1.00 83.94 96 ILE A C 1
ATOM 735 O O . ILE A 1 96 ? 4.134 9.133 -17.940 1.00 83.94 96 ILE A O 1
ATOM 739 N N . ASN A 1 97 ? 5.472 10.860 -18.452 1.00 86.31 97 ASN A N 1
ATOM 740 C CA . ASN A 1 97 ? 5.890 10.302 -19.734 1.00 86.31 97 ASN A CA 1
ATOM 741 C C . ASN A 1 97 ? 7.269 9.619 -19.638 1.00 86.31 97 ASN A C 1
ATOM 743 O O . ASN A 1 97 ? 8.008 9.752 -18.660 1.00 86.31 97 ASN A O 1
ATOM 747 N N . THR A 1 98 ? 7.644 8.880 -20.683 1.00 88.38 98 THR A N 1
ATOM 748 C CA . THR A 1 98 ? 8.942 8.190 -20.754 1.00 88.38 98 THR A CA 1
ATOM 749 C C . THR A 1 98 ? 10.125 9.159 -20.659 1.00 88.38 98 THR A C 1
ATOM 751 O O . THR A 1 98 ? 11.151 8.813 -20.079 1.00 88.38 98 THR A O 1
ATOM 754 N N . GLU A 1 99 ? 10.001 10.378 -21.193 1.00 88.12 99 GLU A N 1
ATOM 755 C CA . GLU A 1 99 ? 11.070 11.384 -21.133 1.00 88.12 99 GLU A CA 1
ATOM 756 C C . GLU A 1 99 ? 11.357 11.821 -19.694 1.00 88.12 99 GLU A C 1
ATOM 758 O O . GLU A 1 99 ? 12.516 12.018 -19.329 1.00 88.12 99 GLU A O 1
ATOM 763 N N . ASP A 1 100 ? 10.321 11.939 -18.869 1.00 88.12 100 ASP A N 1
ATOM 764 C CA . ASP A 1 100 ? 10.434 12.299 -17.461 1.00 88.12 100 ASP A CA 1
ATOM 765 C C . ASP A 1 100 ? 11.137 11.181 -16.669 1.00 88.12 100 ASP A C 1
ATOM 767 O O . ASP A 1 100 ? 12.024 11.464 -15.864 1.00 88.12 100 ASP A O 1
ATOM 771 N N . LEU A 1 101 ? 10.876 9.907 -16.989 1.00 89.94 101 LEU A N 1
ATOM 772 C CA . LEU A 1 101 ? 11.600 8.760 -16.415 1.00 89.94 101 LEU A CA 1
ATOM 773 C C . LEU A 1 101 ? 13.07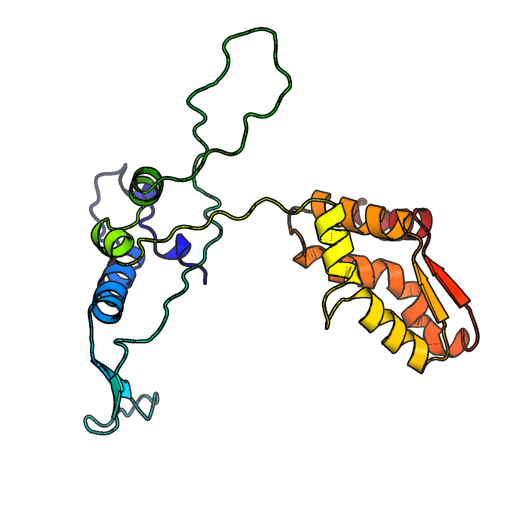4 8.699 -16.858 1.00 89.94 101 LEU A C 1
ATOM 775 O O . LEU A 1 101 ? 13.954 8.360 -16.061 1.00 89.94 101 LEU A O 1
ATOM 779 N N . VAL A 1 102 ? 13.378 9.069 -18.106 1.00 89.94 102 VAL A N 1
ATOM 780 C CA . VAL A 1 102 ? 14.770 9.193 -18.576 1.00 89.94 102 VAL A CA 1
ATOM 781 C C . VAL A 1 102 ? 15.489 10.318 -17.829 1.00 89.94 102 VAL A C 1
ATOM 783 O O . VAL A 1 102 ? 16.605 10.113 -17.347 1.00 89.94 102 VAL A O 1
ATOM 786 N N . LYS A 1 103 ? 14.848 11.485 -17.662 1.00 87.19 103 LYS A N 1
ATOM 787 C CA . LYS A 1 103 ? 15.387 12.596 -16.853 1.00 87.19 103 LYS A CA 1
ATOM 788 C C . LYS A 1 103 ? 15.583 12.193 -15.391 1.00 87.19 103 LYS A C 1
ATOM 790 O O . LYS A 1 103 ? 16.567 12.611 -14.783 1.00 87.19 103 LYS A O 1
ATOM 795 N N . TYR A 1 104 ? 14.686 11.364 -14.854 1.00 86.75 104 TYR A N 1
ATOM 796 C CA . TYR A 1 104 ? 14.783 10.808 -13.505 1.00 86.75 104 TYR A CA 1
ATOM 797 C C . TYR A 1 104 ? 16.005 9.888 -13.333 1.00 86.75 104 TYR A C 1
ATOM 799 O O . TYR A 1 104 ? 16.536 9.770 -12.232 1.00 86.75 104 TYR A O 1
ATOM 807 N N . GLY A 1 105 ? 16.501 9.285 -14.420 1.00 88.44 105 GLY A N 1
ATOM 808 C CA . GLY A 1 105 ? 17.757 8.530 -14.432 1.00 88.44 105 GLY A CA 1
ATOM 809 C C . GLY A 1 105 ? 17.634 7.080 -14.902 1.00 88.44 105 GLY A C 1
ATOM 810 O O . GLY A 1 105 ? 18.540 6.283 -14.632 1.00 88.44 105 GLY A O 1
ATOM 811 N N . PHE A 1 106 ? 16.541 6.723 -15.577 1.00 92.06 106 PHE A N 1
ATOM 812 C CA . PHE A 1 106 ? 16.384 5.418 -16.214 1.00 92.06 106 PHE A CA 1
ATOM 813 C C . PHE A 1 106 ? 17.017 5.363 -17.605 1.00 92.06 106 PHE A C 1
ATOM 815 O O . PHE A 1 106 ? 17.006 6.336 -18.360 1.00 92.06 106 PHE A O 1
ATOM 822 N N . LEU A 1 107 ? 17.553 4.194 -17.951 1.00 92.62 107 LEU A N 1
ATOM 823 C CA . LEU A 1 107 ? 18.044 3.897 -19.291 1.00 92.62 107 LEU A CA 1
ATOM 824 C C . LEU A 1 107 ? 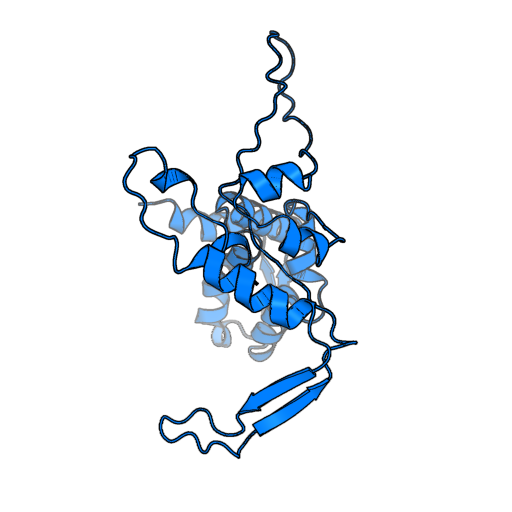16.869 3.762 -20.278 1.00 92.62 107 LEU A C 1
ATOM 826 O O . LEU A 1 107 ? 15.937 2.999 -19.995 1.00 92.62 107 LEU A O 1
ATOM 830 N N . PRO A 1 108 ? 16.902 4.436 -21.444 1.00 93.12 108 PRO A N 1
ATOM 831 C CA . PRO A 1 108 ? 15.876 4.288 -22.479 1.00 93.12 108 PRO A CA 1
ATOM 832 C C . PRO A 1 108 ? 15.645 2.833 -22.904 1.00 93.12 108 PRO A C 1
ATOM 834 O O . PRO A 1 108 ? 14.514 2.438 -23.173 1.00 93.12 108 PRO A O 1
ATOM 837 N N . GLU A 1 109 ? 16.699 2.020 -22.921 1.00 93.94 109 GLU A N 1
ATOM 838 C CA . GLU A 1 109 ? 16.648 0.600 -23.264 1.00 93.94 109 GLU A CA 1
ATOM 839 C C . GLU A 1 109 ? 15.811 -0.193 -22.254 1.00 93.94 109 GLU A C 1
ATOM 841 O O . GLU A 1 109 ? 15.020 -1.051 -22.643 1.00 93.94 109 GLU A O 1
ATOM 846 N N . LEU A 1 110 ? 15.948 0.118 -20.959 1.00 93.56 110 LEU A N 1
ATOM 847 C CA . LEU A 1 110 ? 15.184 -0.534 -19.896 1.00 93.56 110 LEU A CA 1
ATOM 848 C C . LEU A 1 110 ? 13.703 -0.160 -19.987 1.00 93.56 110 LEU A C 1
ATOM 850 O O . LEU A 1 110 ? 12.846 -1.040 -19.924 1.00 93.56 110 LEU A O 1
ATOM 854 N N . LEU A 1 111 ? 13.404 1.123 -20.209 1.00 93.44 111 LEU A N 1
ATOM 855 C CA . LEU A 1 111 ? 12.032 1.592 -20.424 1.00 93.44 111 LEU A CA 1
ATOM 856 C C . LEU A 1 111 ? 11.417 0.986 -21.695 1.00 93.44 111 LEU A C 1
ATOM 858 O O . LEU A 1 111 ? 10.240 0.645 -21.710 1.00 93.44 111 LEU A O 1
ATOM 862 N N . GLY A 1 112 ? 12.220 0.747 -22.737 1.00 92.94 112 GLY A N 1
ATOM 863 C CA . GLY A 1 112 ? 11.784 0.034 -23.941 1.00 92.94 112 GLY A CA 1
ATOM 864 C C . GLY A 1 112 ? 11.341 -1.414 -23.687 1.00 92.94 112 GLY A C 1
ATOM 865 O O . GLY A 1 112 ? 10.513 -1.938 -24.432 1.00 92.94 112 GLY A O 1
ATOM 866 N N . ARG A 1 113 ? 11.848 -2.060 -22.626 1.00 93.69 113 ARG A N 1
ATOM 867 C CA . ARG A 1 113 ? 11.416 -3.397 -22.174 1.00 93.69 113 ARG A CA 1
ATOM 868 C C . ARG A 1 113 ? 10.254 -3.357 -21.176 1.00 93.69 113 ARG A C 1
ATOM 870 O O . ARG A 1 113 ? 9.672 -4.400 -20.896 1.00 93.69 113 ARG A O 1
ATOM 877 N N . LEU A 1 114 ? 9.886 -2.173 -20.686 1.00 93.00 114 LEU A N 1
ATOM 878 C CA . LEU A 1 114 ? 8.775 -1.934 -19.762 1.00 93.00 114 LEU A CA 1
ATOM 879 C C . LEU A 1 114 ? 7.750 -0.965 -20.391 1.00 93.00 114 LEU A C 1
ATOM 881 O O . LEU A 1 114 ? 7.516 0.106 -19.848 1.00 93.00 114 LEU A O 1
ATOM 885 N N . PRO A 1 115 ? 7.117 -1.306 -21.531 1.00 89.81 115 PRO A N 1
ATOM 886 C CA . PRO A 1 115 ? 6.321 -0.353 -22.314 1.00 89.81 115 PRO A CA 1
ATOM 887 C C . PRO A 1 115 ? 4.991 0.062 -21.665 1.00 89.81 115 PRO A C 1
ATOM 889 O O . PRO A 1 115 ? 4.337 0.984 -22.149 1.00 89.81 115 PRO A O 1
ATOM 892 N N . VAL A 1 116 ? 4.549 -0.639 -20.617 1.00 91.81 116 VAL A N 1
ATOM 893 C CA . VAL A 1 116 ? 3.296 -0.347 -19.915 1.00 91.81 116 VAL A CA 1
ATOM 894 C C . VAL A 1 116 ? 3.618 0.399 -18.629 1.00 91.81 116 VAL A C 1
ATOM 896 O O . VAL A 1 116 ? 4.182 -0.173 -17.698 1.00 91.81 116 VAL A O 1
ATOM 899 N N . HIS A 1 117 ? 3.222 1.667 -18.572 1.00 90.56 117 HIS A N 1
ATOM 900 C CA . HIS A 1 117 ? 3.323 2.496 -17.377 1.00 90.56 117 HIS A CA 1
ATOM 901 C C . HIS A 1 117 ? 1.931 2.710 -16.786 1.00 90.56 117 HIS A C 1
ATOM 903 O O . HIS A 1 117 ? 0.983 3.014 -17.509 1.00 90.56 117 HIS A O 1
ATOM 909 N N . VAL A 1 118 ? 1.812 2.549 -15.470 1.00 91.69 118 VAL A N 1
ATOM 910 C CA . VAL A 1 118 ? 0.575 2.802 -14.727 1.00 91.69 118 VAL A CA 1
ATOM 911 C C . VAL A 1 118 ? 0.903 3.760 -13.594 1.00 91.69 118 VAL A C 1
ATOM 913 O O . VAL A 1 118 ? 1.747 3.459 -12.751 1.00 91.69 118 VAL A O 1
ATOM 916 N N . GLN A 1 119 ? 0.232 4.907 -13.585 1.00 89.38 119 GLN A N 1
ATOM 917 C CA . GLN A 1 119 ? 0.279 5.871 -12.494 1.00 89.38 119 GLN A CA 1
ATOM 918 C C . GLN A 1 119 ? -0.901 5.604 -11.559 1.00 89.38 119 GLN A C 1
ATOM 920 O O . GLN A 1 119 ? -2.018 5.372 -12.019 1.00 89.38 119 GLN A O 1
ATOM 925 N N . LEU A 1 120 ? -0.638 5.579 -10.253 1.00 89.75 120 LEU A N 1
ATOM 926 C CA . LEU A 1 120 ? -1.669 5.406 -9.234 1.00 89.75 120 LEU A CA 1
ATOM 927 C C . LEU A 1 120 ? -2.032 6.761 -8.638 1.00 89.75 120 LEU A C 1
ATOM 929 O O . LEU A 1 120 ? -1.147 7.571 -8.354 1.00 89.75 120 LEU A O 1
ATOM 933 N N . ASP A 1 121 ? -3.325 6.966 -8.413 1.00 86.31 121 ASP A N 1
ATOM 934 C CA . ASP A 1 121 ? -3.828 8.159 -7.748 1.00 86.31 121 ASP A CA 1
ATOM 935 C C . ASP A 1 121 ? -3.450 8.176 -6.263 1.00 86.31 121 ASP A C 1
ATOM 937 O O . ASP A 1 121 ? -3.274 7.141 -5.608 1.00 86.31 121 ASP A O 1
ATOM 941 N N . ALA A 1 122 ? -3.349 9.384 -5.712 1.00 85.81 122 ALA A N 1
ATOM 942 C CA . ALA A 1 122 ? -3.216 9.556 -4.277 1.00 85.81 122 ALA A CA 1
ATOM 943 C C . ALA A 1 122 ? -4.487 9.067 -3.567 1.00 85.81 122 ALA A C 1
ATOM 945 O O . ALA A 1 122 ? -5.603 9.365 -3.985 1.00 85.81 122 ALA A O 1
ATOM 946 N N . LEU A 1 123 ? -4.308 8.354 -2.452 1.00 90.88 123 LEU A N 1
ATOM 947 C CA . LEU A 1 123 ? -5.425 7.854 -1.654 1.00 90.88 123 LEU A CA 1
ATOM 948 C C . LEU A 1 123 ? -6.235 9.013 -1.065 1.00 90.88 123 LEU A C 1
ATOM 950 O O . LEU A 1 123 ? -5.686 9.881 -0.382 1.00 90.88 123 LEU A O 1
ATOM 954 N N . THR A 1 124 ? -7.547 8.979 -1.269 1.00 92.19 124 THR A N 1
ATOM 955 C CA . THR A 1 124 ? -8.504 9.882 -0.625 1.00 92.19 124 THR A CA 1
ATOM 956 C C . THR A 1 124 ? -8.927 9.360 0.752 1.00 92.19 124 THR A C 1
ATOM 958 O O . THR A 1 124 ? -8.629 8.227 1.141 1.00 92.19 124 THR A O 1
ATOM 961 N N . ALA A 1 125 ? -9.649 10.181 1.520 1.00 92.81 125 ALA A N 1
ATOM 962 C CA . ALA A 1 125 ? -10.197 9.744 2.803 1.00 92.81 125 ALA A CA 1
ATOM 963 C C . ALA A 1 125 ? -11.183 8.574 2.629 1.00 92.81 125 ALA A C 1
ATOM 965 O O . ALA A 1 125 ? -11.145 7.624 3.411 1.00 92.81 125 ALA A O 1
ATOM 966 N N . ASP A 1 126 ? -12.010 8.601 1.582 1.00 94.25 126 ASP A N 1
ATOM 967 C CA . ASP A 1 126 ? -12.960 7.526 1.284 1.00 94.25 126 ASP A CA 1
ATOM 968 C C . ASP A 1 126 ? -12.251 6.232 0.844 1.00 94.25 126 ASP A C 1
ATOM 970 O O . ASP A 1 126 ? -12.674 5.138 1.233 1.00 94.25 126 ASP A O 1
ATOM 974 N N . ASP A 1 127 ? -11.125 6.327 0.126 1.00 95.06 127 ASP A N 1
ATOM 975 C CA . ASP A 1 127 ? -10.302 5.154 -0.209 1.00 95.06 127 ASP A CA 1
ATOM 976 C C . ASP A 1 127 ? -9.724 4.507 1.049 1.00 95.06 127 ASP A C 1
ATOM 978 O O . ASP A 1 127 ? -9.744 3.287 1.204 1.00 95.06 127 ASP A O 1
ATOM 982 N N . LEU A 1 128 ? -9.247 5.316 1.998 1.00 95.12 128 LEU A N 1
ATOM 983 C CA . LEU A 1 128 ? -8.741 4.813 3.274 1.00 95.12 128 LEU A CA 1
ATOM 984 C C . LEU A 1 128 ? -9.849 4.164 4.114 1.00 95.12 128 LEU A C 1
ATOM 986 O O . LEU A 1 128 ? -9.612 3.117 4.716 1.00 95.12 128 LEU A O 1
ATOM 990 N N . VAL A 1 129 ? -11.063 4.724 4.125 1.00 96.31 129 VAL A N 1
ATOM 991 C CA . VAL A 1 129 ? -12.232 4.083 4.758 1.00 96.31 129 VAL A CA 1
ATOM 992 C C . VAL A 1 129 ? -12.562 2.754 4.078 1.00 96.31 129 VAL A C 1
ATOM 994 O O . VAL A 1 129 ? -12.849 1.760 4.752 1.00 96.31 129 VAL A O 1
ATOM 997 N N . THR A 1 130 ? -12.471 2.702 2.752 1.00 96.12 130 THR A N 1
ATOM 998 C CA . THR A 1 130 ? -12.651 1.469 1.980 1.00 96.12 130 THR A CA 1
ATOM 999 C C . THR A 1 130 ? -11.611 0.424 2.380 1.00 96.12 130 THR A C 1
ATOM 1001 O O . THR A 1 130 ? -11.979 -0.695 2.731 1.00 96.12 130 THR A O 1
ATOM 1004 N N . ILE A 1 131 ? -10.329 0.797 2.450 1.00 95.12 131 ILE A N 1
ATOM 1005 C CA . ILE A 1 131 ? -9.225 -0.067 2.903 1.00 95.12 131 ILE A CA 1
ATOM 1006 C C . ILE A 1 131 ? -9.448 -0.573 4.337 1.00 95.12 131 ILE A C 1
ATOM 1008 O O . ILE A 1 131 ? -9.151 -1.730 4.641 1.00 95.12 131 ILE A O 1
ATOM 1012 N N . LEU A 1 132 ? -9.993 0.265 5.222 1.00 95.44 132 LEU A N 1
ATOM 1013 C CA . LEU A 1 132 ? -10.294 -0.102 6.607 1.00 95.44 132 LEU A CA 1
ATOM 1014 C C . LEU A 1 132 ? -11.388 -1.171 6.730 1.00 95.44 132 LEU A C 1
ATOM 1016 O O . LEU A 1 132 ? -11.389 -1.900 7.723 1.00 95.44 132 LEU A O 1
ATOM 1020 N N . THR A 1 133 ? -12.313 -1.260 5.767 1.00 96.38 133 THR A N 1
ATOM 1021 C CA . THR A 1 133 ? -13.595 -1.963 5.958 1.00 96.38 133 THR A CA 1
ATOM 1022 C C . THR A 1 133 ? -13.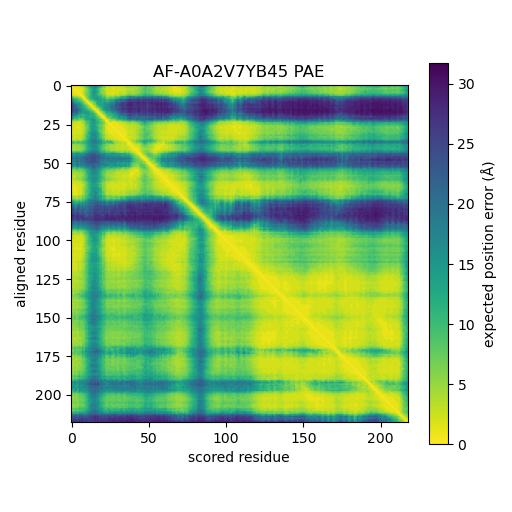902 -3.069 4.949 1.00 96.38 133 THR A C 1
ATOM 1024 O O . THR A 1 133 ? -14.526 -4.054 5.333 1.00 96.38 133 THR A O 1
ATOM 1027 N N . GLN A 1 134 ? -13.494 -2.939 3.683 1.00 95.56 134 GLN A N 1
ATOM 1028 C CA . GLN A 1 134 ? -13.958 -3.814 2.597 1.00 95.56 134 GLN A CA 1
ATOM 1029 C C . GLN A 1 134 ? -13.030 -4.981 2.220 1.00 95.56 134 GLN A C 1
ATOM 1031 O O . GLN A 1 134 ? -13.556 -6.053 1.907 1.00 95.56 134 GLN A O 1
ATOM 1036 N N . PRO A 1 135 ? -11.688 -4.836 2.199 1.00 95.81 135 PRO A N 1
ATOM 1037 C CA . PRO A 1 135 ? -10.806 -5.945 1.855 1.00 95.81 135 PRO A CA 1
ATOM 1038 C C . PRO A 1 135 ? -11.053 -7.191 2.714 1.00 95.81 135 PRO A C 1
ATOM 1040 O O . PRO A 1 135 ? -11.425 -7.104 3.882 1.00 95.81 135 PRO A O 1
ATOM 1043 N N . ARG A 1 136 ? -10.775 -8.380 2.164 1.00 92.12 136 ARG A N 1
ATOM 1044 C CA . ARG A 1 136 ? -10.910 -9.653 2.901 1.00 92.12 136 ARG A CA 1
ATOM 1045 C C . ARG A 1 136 ? -10.136 -9.650 4.228 1.00 92.12 136 ARG A C 1
ATOM 1047 O O . ARG A 1 136 ? -10.587 -10.241 5.209 1.00 92.12 136 ARG A O 1
ATOM 1054 N N . GLU A 1 137 ? -8.991 -8.975 4.238 1.00 90.44 137 GLU A N 1
ATOM 1055 C CA . GLU A 1 137 ? -8.109 -8.786 5.395 1.00 90.44 137 GLU A CA 1
ATOM 1056 C C . GLU A 1 137 ? -8.134 -7.325 5.877 1.00 90.44 137 GLU A C 1
ATOM 1058 O O . GLU A 1 137 ? -7.109 -6.733 6.202 1.00 90.44 137 GLU A O 1
ATOM 1063 N N . ALA A 1 138 ? -9.321 -6.712 5.875 1.00 95.69 138 ALA A N 1
ATOM 1064 C CA . ALA A 1 138 ? -9.530 -5.369 6.393 1.00 95.69 138 ALA A CA 1
ATOM 1065 C C . ALA A 1 138 ? -9.324 -5.299 7.916 1.00 95.69 138 ALA A C 1
ATOM 1067 O O . ALA A 1 138 ? -9.695 -6.211 8.662 1.00 95.69 138 ALA A O 1
ATOM 1068 N N . MET A 1 139 ? -8.787 -4.166 8.375 1.00 94.94 139 MET A N 1
ATOM 1069 C CA . MET A 1 139 ? -8.411 -3.952 9.775 1.00 94.94 139 MET A CA 1
ATOM 1070 C C . MET A 1 139 ? -9.617 -3.921 10.718 1.00 94.94 139 MET A C 1
ATOM 1072 O O . MET A 1 139 ? -9.547 -4.470 11.813 1.00 94.94 139 MET A O 1
ATOM 1076 N N . ILE A 1 140 ? -10.735 -3.303 10.320 1.00 96.31 140 ILE A N 1
ATOM 1077 C CA . ILE A 1 140 ? -11.909 -3.192 11.198 1.00 96.31 140 ILE A CA 1
ATOM 1078 C C . ILE A 1 140 ? -12.488 -4.583 11.526 1.00 96.31 140 ILE A C 1
ATOM 1080 O O . ILE A 1 140 ? -12.565 -4.908 12.712 1.00 96.31 140 ILE A O 1
ATOM 1084 N N . PRO A 1 141 ? -12.789 -5.463 10.547 1.00 96.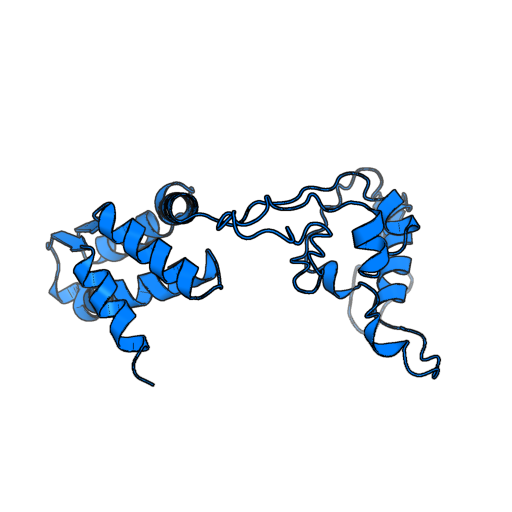19 141 PRO A N 1
ATOM 1085 C CA . PRO A 1 141 ? -13.216 -6.834 10.842 1.00 96.19 141 PRO A CA 1
ATOM 1086 C C . PRO A 1 141 ? -12.214 -7.662 11.656 1.00 96.19 141 PRO A C 1
ATOM 1088 O O . PRO A 1 141 ? -12.617 -8.602 12.341 1.00 96.19 141 PRO A O 1
ATOM 1091 N N . GLU A 1 142 ? -10.915 -7.383 11.541 1.00 95.56 142 GLU A N 1
ATOM 1092 C CA . GLU A 1 142 ? -9.869 -8.042 12.331 1.00 95.56 142 GLU A CA 1
ATOM 1093 C C . GLU A 1 142 ? -9.949 -7.624 13.805 1.00 95.56 142 GLU A C 1
ATOM 1095 O O . GLU A 1 142 ? -10.037 -8.487 14.677 1.00 95.56 142 GLU A O 1
ATOM 1100 N N . TYR A 1 143 ? -10.025 -6.320 14.090 1.00 95.25 143 TYR A N 1
ATOM 1101 C CA . TYR A 1 143 ? -10.169 -5.811 15.459 1.00 95.25 143 TYR A CA 1
ATOM 1102 C C . TYR A 1 143 ? -11.505 -6.188 16.098 1.00 95.25 143 TYR A C 1
ATOM 1104 O O . TYR A 1 143 ? -11.549 -6.513 17.281 1.00 95.25 143 TYR A O 1
ATOM 1112 N N . GLN A 1 144 ? -12.590 -6.219 15.323 1.00 95.25 144 GLN A N 1
ATOM 1113 C CA . GLN A 1 144 ? -13.880 -6.717 15.804 1.00 95.25 144 GLN A CA 1
ATOM 1114 C C . GLN A 1 144 ? -13.791 -8.183 16.237 1.00 95.25 144 GLN A C 1
ATOM 1116 O O . GLN A 1 144 ? -14.304 -8.547 17.292 1.00 95.25 144 GLN A O 1
ATOM 1121 N N . ARG A 1 145 ? -13.100 -9.022 15.452 1.00 94.69 145 ARG A N 1
ATOM 1122 C CA . ARG A 1 145 ? -12.843 -10.423 15.812 1.00 94.69 145 ARG A CA 1
ATOM 1123 C C . ARG A 1 145 ? -11.950 -10.543 17.043 1.00 94.69 145 ARG A C 1
ATOM 1125 O O . ARG A 1 145 ? -12.229 -11.391 17.882 1.00 94.69 145 ARG A O 1
ATOM 1132 N N . LEU A 1 146 ? -10.923 -9.701 17.160 1.00 93.19 146 LEU A N 1
ATOM 1133 C CA . LEU A 1 146 ? -10.045 -9.663 18.329 1.00 93.19 146 LEU A CA 1
ATOM 1134 C C . LEU A 1 146 ? -10.836 -9.340 19.606 1.00 93.19 146 LEU A C 1
ATOM 1136 O O . LEU A 1 146 ? -10.778 -10.107 20.558 1.00 93.19 146 LEU A O 1
ATOM 1140 N N . CYS A 1 147 ? -11.640 -8.275 19.600 1.00 93.25 147 CYS A N 1
ATOM 1141 C CA . CYS A 1 147 ? -12.491 -7.900 20.734 1.00 93.25 147 CYS A CA 1
ATOM 1142 C C . CYS A 1 147 ? -13.565 -8.953 21.052 1.00 93.25 147 CYS A C 1
ATOM 1144 O O . CYS A 1 147 ? -13.910 -9.156 22.216 1.00 93.25 147 CYS A O 1
ATOM 1146 N N . ALA A 1 148 ? -14.067 -9.669 20.042 1.00 94.12 148 ALA A N 1
ATOM 1147 C CA . ALA A 1 148 ? -15.042 -10.736 20.249 1.00 94.12 148 ALA A CA 1
ATOM 1148 C C . ALA A 1 148 ? -14.480 -11.925 21.051 1.00 94.12 148 ALA A C 1
ATOM 1150 O O . ALA A 1 148 ? -15.263 -12.629 21.692 1.00 94.12 148 ALA A O 1
ATOM 1151 N N . LEU A 1 149 ? -13.155 -12.141 21.060 1.00 92.94 149 LEU A N 1
ATOM 1152 C CA . LEU A 1 149 ? -12.520 -13.149 21.923 1.00 92.94 149 LEU A CA 1
ATOM 1153 C C . LEU A 1 149 ? -12.737 -12.840 23.412 1.00 92.94 149 LEU A C 1
ATOM 1155 O O . LEU A 1 149 ? -12.937 -13.765 24.196 1.00 92.94 149 LEU A O 1
ATOM 1159 N N . ASP A 1 150 ? -12.800 -11.554 23.765 1.00 92.75 150 ASP A N 1
ATOM 1160 C CA . ASP A 1 150 ? -13.095 -11.057 25.114 1.00 92.75 150 ASP A CA 1
ATOM 1161 C C . ASP A 1 150 ? -14.595 -10.769 25.325 1.00 92.75 150 ASP A C 1
ATOM 1163 O O . ASP A 1 150 ? -14.987 -10.116 26.288 1.00 92.75 150 ASP A O 1
ATOM 1167 N N . GLN A 1 151 ? -15.464 -11.255 24.428 1.00 93.25 151 GLN A N 1
ATOM 1168 C CA . GLN A 1 151 ? -16.916 -11.022 24.454 1.00 93.25 151 GLN A CA 1
ATOM 1169 C C . GLN A 1 151 ? -17.320 -9.539 24.351 1.00 93.25 151 GLN A C 1
ATOM 1171 O O . GLN A 1 151 ? -18.391 -9.157 24.826 1.00 93.25 151 GLN A O 1
ATOM 1176 N N . ILE A 1 152 ? -16.495 -8.709 23.709 1.00 95.00 152 ILE A N 1
ATOM 1177 C CA . ILE A 1 152 ? -16.790 -7.295 23.450 1.00 95.00 152 ILE A CA 1
ATOM 1178 C C . ILE A 1 152 ? -17.314 -7.139 22.021 1.00 95.00 152 ILE A C 1
ATOM 1180 O O . ILE A 1 152 ? -16.669 -7.557 21.056 1.00 95.00 152 ILE A O 1
ATOM 1184 N N . GLN A 1 153 ? -18.469 -6.490 21.864 1.00 95.19 153 GLN A N 1
ATOM 1185 C CA . GLN A 1 153 ? -18.972 -6.079 20.550 1.00 95.19 153 GLN A CA 1
ATOM 1186 C C . GLN A 1 153 ? -18.406 -4.704 20.190 1.00 95.19 153 GLN A C 1
ATOM 1188 O O . GLN A 1 153 ? -18.785 -3.708 20.799 1.00 95.19 153 GLN A O 1
ATOM 1193 N N . LEU A 1 154 ? -17.508 -4.649 19.205 1.00 96.00 154 LEU A N 1
ATOM 1194 C CA . LEU A 1 154 ? -16.894 -3.409 18.727 1.00 96.00 154 LEU A CA 1
ATOM 1195 C C . LEU A 1 154 ? -17.572 -2.922 17.438 1.00 96.00 154 LEU A C 1
ATOM 1197 O O . LEU A 1 154 ? -17.597 -3.633 16.436 1.00 96.00 154 LEU A O 1
ATOM 1201 N N . ASP A 1 155 ? -18.048 -1.684 17.445 1.00 96.62 155 ASP A N 1
ATOM 1202 C CA . ASP A 1 155 ? -18.616 -0.986 16.294 1.00 96.62 155 ASP A CA 1
ATOM 1203 C C . ASP A 1 155 ? -17.893 0.350 16.068 1.00 96.62 155 ASP A C 1
ATOM 1205 O O . ASP A 1 155 ? -17.306 0.926 16.984 1.00 96.62 155 ASP A O 1
ATOM 1209 N N . PHE A 1 156 ? -17.963 0.870 14.845 1.00 97.25 156 PHE A N 1
ATOM 1210 C CA . PHE A 1 156 ? -17.433 2.186 14.487 1.00 97.25 156 PHE A CA 1
ATOM 1211 C C . PHE A 1 156 ? -18.520 2.992 13.791 1.00 97.25 156 PHE A C 1
ATOM 1213 O O . PHE A 1 156 ? -19.168 2.485 12.870 1.00 97.25 156 PHE A O 1
ATOM 1220 N N . SER A 1 157 ? -18.699 4.253 14.184 1.00 97.19 157 SER A N 1
ATOM 1221 C CA . SER A 1 157 ? -19.517 5.166 13.393 1.00 97.19 157 SER A CA 1
ATOM 1222 C C . SER A 1 157 ? -18.785 5.559 12.104 1.00 97.19 157 SER A C 1
ATOM 1224 O O . SER A 1 157 ? -17.552 5.545 12.023 1.00 97.19 157 SER A O 1
ATOM 1226 N N . ARG A 1 158 ? -19.543 5.904 11.054 1.00 94.81 158 ARG A N 1
ATOM 1227 C CA . ARG A 1 158 ? -18.959 6.314 9.763 1.00 94.81 158 ARG A CA 1
ATOM 1228 C C . ARG A 1 158 ? -18.032 7.519 9.927 1.00 94.81 158 ARG A C 1
ATOM 1230 O O . ARG A 1 158 ? -16.967 7.562 9.316 1.00 94.81 158 ARG A O 1
ATOM 1237 N N . ASP A 1 159 ? -18.419 8.459 10.778 1.00 96.94 159 ASP A N 1
ATOM 1238 C CA . ASP A 1 159 ? -17.643 9.668 11.032 1.00 96.94 159 ASP A CA 1
ATOM 1239 C C . ASP A 1 159 ? -16.343 9.356 11.789 1.00 96.94 159 ASP A C 1
ATOM 1241 O O . ASP A 1 159 ? -15.324 9.997 11.538 1.00 96.94 159 ASP A O 1
ATOM 1245 N N . ALA A 1 160 ? -16.328 8.332 12.653 1.00 97.19 160 ALA A N 1
ATOM 1246 C CA . ALA A 1 160 ? -15.098 7.871 13.292 1.00 97.19 160 ALA A CA 1
ATOM 1247 C C . ALA A 1 160 ? -14.112 7.302 12.262 1.00 97.19 160 ALA A C 1
ATOM 1249 O O . ALA A 1 160 ? -12.929 7.639 12.288 1.00 97.19 160 ALA A O 1
ATOM 1250 N N . LEU A 1 161 ? -14.592 6.493 11.310 1.00 96.81 161 LEU A N 1
ATOM 1251 C CA . LEU A 1 161 ? -13.755 5.963 10.225 1.00 96.81 161 LEU A CA 1
ATOM 1252 C C . LEU A 1 161 ? -13.173 7.087 9.356 1.00 96.81 161 LEU A C 1
ATOM 1254 O O . LEU A 1 161 ? -11.992 7.047 9.008 1.00 96.81 161 LEU A O 1
ATOM 1258 N N . LEU A 1 162 ? -13.977 8.111 9.052 1.00 96.31 162 LEU A N 1
ATOM 1259 C CA . LEU A 1 162 ? -13.516 9.298 8.331 1.00 96.31 162 LEU A CA 1
ATOM 1260 C C . LEU A 1 162 ? -12.472 10.088 9.130 1.00 96.31 162 LEU A C 1
ATOM 1262 O O . LEU A 1 162 ? -11.480 10.536 8.559 1.00 96.31 162 LEU A O 1
ATOM 1266 N N . GLU A 1 163 ? -12.639 10.247 10.443 1.00 96.12 163 GLU A N 1
ATOM 1267 C CA . GLU A 1 163 ? -11.648 10.921 11.291 1.00 96.12 163 GLU A CA 1
ATOM 1268 C C . GLU A 1 163 ? -10.315 10.147 11.323 1.00 96.12 163 GLU A C 1
ATOM 1270 O O . GLU A 1 163 ? -9.250 10.754 11.205 1.00 96.12 163 GLU A O 1
ATOM 1275 N N . ILE A 1 164 ? -10.355 8.808 11.379 1.00 95.19 164 ILE A N 1
ATOM 1276 C CA . ILE A 1 164 ? -9.159 7.949 11.292 1.00 95.19 164 ILE A CA 1
ATOM 1277 C C . ILE A 1 164 ? -8.460 8.134 9.939 1.00 95.19 164 ILE A C 1
ATOM 1279 O O . ILE A 1 164 ? -7.242 8.329 9.892 1.00 95.19 164 ILE A O 1
ATOM 1283 N N . ALA A 1 165 ? -9.220 8.114 8.842 1.00 94.75 165 ALA A N 1
ATOM 1284 C CA . ALA A 1 165 ? -8.697 8.334 7.497 1.00 94.75 165 ALA A CA 1
ATOM 1285 C C . ALA A 1 165 ? -8.048 9.722 7.352 1.00 94.75 165 ALA A C 1
ATOM 1287 O O . ALA A 1 165 ? -6.915 9.840 6.885 1.00 94.75 165 ALA A O 1
ATOM 1288 N N . ASN A 1 166 ? -8.713 10.773 7.832 1.00 93.56 166 ASN A N 1
ATOM 1289 C CA . ASN A 1 166 ? -8.186 12.138 7.812 1.00 93.56 166 ASN A CA 1
ATOM 1290 C C . ASN A 1 166 ? -6.922 12.289 8.669 1.00 93.56 166 ASN A C 1
ATOM 1292 O O . ASN A 1 166 ? -5.978 12.978 8.271 1.00 93.56 166 ASN A O 1
ATOM 1296 N N . ALA A 1 167 ? -6.868 11.636 9.831 1.00 92.12 167 ALA A N 1
ATOM 1297 C CA . ALA A 1 167 ? -5.669 11.601 10.661 1.00 92.12 167 ALA A CA 1
ATOM 1298 C C . ALA A 1 167 ? -4.497 10.906 9.942 1.00 92.12 167 ALA A C 1
ATOM 1300 O O . ALA A 1 167 ? -3.368 11.394 10.013 1.00 92.12 167 ALA A O 1
ATOM 1301 N N . ALA A 1 168 ? -4.754 9.821 9.202 1.00 92.31 168 ALA A N 1
ATOM 1302 C CA . ALA A 1 168 ? -3.734 9.125 8.416 1.00 92.31 168 ALA A CA 1
ATOM 1303 C C . ALA A 1 168 ? -3.195 9.985 7.259 1.00 92.31 168 ALA A C 1
ATOM 1305 O O . ALA A 1 168 ? -1.979 10.050 7.061 1.00 92.31 168 ALA A O 1
ATOM 1306 N N . LEU A 1 169 ? -4.071 10.705 6.547 1.00 89.94 169 LEU A N 1
ATOM 1307 C CA . LEU A 1 169 ? -3.667 11.629 5.478 1.00 89.94 169 LEU A CA 1
ATOM 1308 C C . LEU A 1 169 ? -2.756 12.747 5.997 1.00 89.94 169 LEU A C 1
ATOM 1310 O O . LEU A 1 169 ? -1.730 13.043 5.384 1.00 89.94 169 LEU A O 1
ATOM 1314 N N . LYS A 1 170 ? -3.067 13.317 7.168 1.00 88.62 170 LYS A N 1
ATOM 1315 C CA . LYS A 1 170 ? -2.239 14.358 7.805 1.00 88.62 170 LYS A CA 1
ATOM 1316 C C . LYS A 1 170 ? -0.819 13.879 8.129 1.00 88.62 170 LYS A C 1
ATOM 1318 O O . LYS A 1 170 ? 0.108 14.685 8.091 1.00 88.62 170 LYS A O 1
ATOM 1323 N N . GLN A 1 171 ? -0.629 12.588 8.415 1.00 83.00 171 GLN A N 1
ATOM 1324 C CA . GLN A 1 171 ? 0.686 12.012 8.725 1.00 83.00 171 GLN A CA 1
ATOM 1325 C C . GLN A 1 171 ? 1.554 11.742 7.483 1.00 83.00 171 GLN A C 1
ATOM 1327 O O . GLN A 1 171 ? 2.720 11.397 7.642 1.00 83.00 171 GLN A O 1
ATOM 1332 N N . LYS A 1 172 ? 1.027 11.898 6.256 1.00 76.94 172 LYS A N 1
ATOM 1333 C CA . LYS A 1 172 ? 1.741 11.660 4.980 1.00 76.94 172 LYS A CA 1
ATOM 1334 C C . LYS A 1 172 ? 2.352 10.256 4.817 1.00 76.94 172 LYS A C 1
ATOM 1336 O O . LYS A 1 172 ? 3.228 10.052 3.985 1.00 76.94 172 LYS A O 1
ATOM 1341 N N . LEU A 1 173 ? 1.876 9.274 5.582 1.00 78.38 173 LEU A N 1
ATOM 1342 C CA . LEU A 1 173 ? 2.299 7.868 5.491 1.00 78.38 173 LEU A CA 1
ATOM 1343 C C . LEU A 1 173 ? 1.254 6.983 4.778 1.00 78.38 173 LEU A C 1
ATOM 1345 O O . LEU A 1 173 ? 1.441 5.771 4.657 1.00 78.38 173 LEU A O 1
ATOM 1349 N N . GLY A 1 174 ? 0.152 7.581 4.307 1.00 80.19 174 GLY A N 1
ATOM 1350 C CA . GLY A 1 174 ? -0.932 6.895 3.602 1.00 80.19 174 GLY A CA 1
ATOM 1351 C C . GLY A 1 174 ? -1.576 5.784 4.437 1.00 80.19 174 GLY A C 1
ATOM 1352 O O . GLY A 1 174 ? -1.678 5.882 5.661 1.00 80.19 174 GLY A O 1
ATOM 1353 N N . ALA A 1 175 ? -1.968 4.687 3.780 1.00 85.56 175 ALA A N 1
ATOM 1354 C CA . ALA A 1 175 ? -2.606 3.538 4.429 1.00 85.56 175 ALA A CA 1
ATOM 1355 C C . ALA A 1 175 ? -1.746 2.879 5.526 1.00 85.56 175 ALA A C 1
ATOM 1357 O O . ALA A 1 175 ? -2.289 2.257 6.438 1.00 85.56 175 ALA A O 1
ATOM 1358 N N . ARG A 1 176 ? -0.414 3.050 5.499 1.00 86.69 176 ARG A N 1
ATOM 1359 C CA . ARG A 1 176 ? 0.493 2.484 6.515 1.00 86.69 176 ARG A CA 1
ATOM 1360 C C . ARG A 1 176 ? 0.244 3.071 7.910 1.00 86.69 176 ARG A C 1
ATOM 1362 O O . ARG A 1 176 ? 0.447 2.376 8.900 1.00 86.69 176 ARG A O 1
ATOM 1369 N N . ALA A 1 177 ? -0.231 4.317 8.001 1.00 90.44 177 ALA A N 1
ATOM 1370 C CA . ALA A 1 177 ? -0.556 4.951 9.281 1.00 90.44 177 ALA A CA 1
ATOM 1371 C C . ALA A 1 177 ? -1.844 4.415 9.924 1.00 90.44 177 ALA A C 1
ATOM 1373 O O . ALA A 1 177 ? -2.014 4.550 11.136 1.00 90.44 177 ALA A O 1
ATOM 1374 N N . LEU A 1 178 ? -2.744 3.800 9.146 1.00 93.62 178 LEU A N 1
ATOM 1375 C CA . LEU A 1 178 ? -4.071 3.400 9.623 1.00 93.62 178 LEU A CA 1
ATOM 1376 C C . LEU A 1 178 ? -3.997 2.444 10.816 1.00 93.62 178 LEU A C 1
ATOM 1378 O O . LEU A 1 178 ? -4.675 2.669 11.816 1.00 93.62 178 LEU A O 1
ATOM 1382 N N . ARG A 1 179 ? -3.132 1.423 10.751 1.00 92.50 179 ARG A N 1
ATOM 1383 C CA . ARG A 1 179 ? -2.976 0.456 11.847 1.00 92.50 179 ARG A CA 1
ATOM 1384 C C . ARG A 1 179 ? -2.454 1.123 13.120 1.00 92.50 179 ARG A C 1
ATOM 1386 O O . ARG A 1 179 ? -3.036 0.925 14.178 1.00 92.50 179 ARG A O 1
ATOM 1393 N N . ALA A 1 180 ? -1.444 1.985 13.009 1.00 91.50 180 ALA A N 1
ATOM 1394 C CA . ALA A 1 180 ? -0.888 2.708 14.154 1.00 91.50 180 ALA A CA 1
ATOM 1395 C C . ALA A 1 180 ? -1.883 3.699 14.789 1.00 91.50 180 ALA A C 1
ATOM 1397 O O . ALA A 1 180 ? -1.775 4.011 15.975 1.00 91.50 180 ALA A O 1
ATOM 1398 N N . ILE A 1 181 ? -2.828 4.241 14.014 1.00 93.25 181 ILE A N 1
ATOM 1399 C CA . ILE A 1 181 ? -3.911 5.083 14.540 1.00 93.25 181 ILE A CA 1
ATOM 1400 C C . ILE A 1 181 ? -4.962 4.210 15.227 1.00 93.25 181 ILE A C 1
ATOM 1402 O O . ILE A 1 181 ? -5.344 4.508 16.357 1.00 93.25 181 ILE A O 1
ATOM 1406 N N . LEU A 1 182 ? -5.382 3.112 14.593 1.00 93.81 182 LEU A N 1
ATOM 1407 C CA . LEU A 1 182 ? -6.340 2.168 15.172 1.00 93.81 182 LEU A CA 1
ATOM 1408 C C . LEU A 1 182 ? -5.859 1.590 16.503 1.00 93.81 182 LEU A C 1
ATOM 1410 O O . LEU A 1 182 ? -6.627 1.582 17.459 1.00 93.81 182 LEU A O 1
ATOM 1414 N N . GLU A 1 183 ? -4.597 1.169 16.593 1.00 92.31 183 GLU A N 1
ATOM 1415 C CA . GLU A 1 183 ? -4.014 0.651 17.836 1.00 92.31 183 GLU A CA 1
ATOM 1416 C C . GLU A 1 183 ? -4.149 1.654 18.981 1.00 92.31 183 GLU A C 1
ATOM 1418 O O . GLU A 1 183 ? -4.501 1.271 20.090 1.00 92.31 183 GLU A O 1
ATOM 1423 N N . LYS A 1 184 ? -3.951 2.950 18.720 1.00 91.69 184 LYS A N 1
ATOM 1424 C CA . LYS A 1 184 ? -4.107 4.000 19.739 1.00 91.69 184 LYS A CA 1
ATOM 1425 C C . LYS A 1 184 ? -5.556 4.202 20.146 1.00 91.69 184 LYS A C 1
ATOM 1427 O O . LYS A 1 184 ? -5.839 4.312 21.335 1.00 91.69 184 LYS A O 1
ATOM 1432 N N . VAL A 1 185 ? -6.459 4.260 19.168 1.00 94.44 185 VAL A N 1
ATOM 1433 C CA . VAL A 1 185 ? -7.901 4.421 19.410 1.00 94.44 185 VAL A CA 1
ATOM 1434 C C . VAL A 1 185 ? -8.435 3.253 20.237 1.00 94.44 185 VAL A C 1
ATOM 1436 O O . VAL A 1 185 ? -9.228 3.453 21.153 1.00 94.44 185 VAL A O 1
ATOM 1439 N N . LEU A 1 186 ? -7.965 2.040 19.949 1.00 93.31 186 LEU A N 1
ATOM 1440 C CA . LEU A 1 186 ? -8.433 0.817 20.588 1.00 93.31 186 LEU A CA 1
ATOM 1441 C C . LEU A 1 186 ? -7.640 0.425 21.835 1.00 93.31 186 LEU A C 1
ATOM 1443 O O . LEU A 1 186 ? -8.127 -0.400 22.603 1.00 93.31 186 LEU A O 1
ATOM 1447 N N . HIS A 1 187 ? -6.473 1.020 22.093 1.00 91.88 187 HIS A N 1
ATOM 1448 C CA . HIS A 1 187 ? -5.641 0.697 23.255 1.00 91.88 187 HIS A CA 1
ATOM 1449 C C . HIS A 1 187 ? -6.422 0.700 24.582 1.00 91.88 187 HIS A C 1
ATOM 1451 O O . HIS A 1 187 ? -6.299 -0.270 25.327 1.00 91.88 187 HIS A O 1
ATOM 1457 N N . PRO A 1 188 ? -7.269 1.704 24.898 1.00 88.06 188 PRO A N 1
ATOM 1458 C CA . PRO A 1 188 ? -8.041 1.690 26.140 1.00 88.06 188 PRO A CA 1
ATOM 1459 C C . PRO A 1 188 ? -9.030 0.525 26.230 1.00 88.06 188 PRO A C 1
ATOM 1461 O O . PRO A 1 188 ? -9.377 0.117 27.326 1.00 88.06 188 PRO A O 1
ATOM 1464 N N . ILE A 1 189 ? -9.506 -0.001 25.100 1.00 88.88 189 ILE A N 1
ATOM 1465 C CA . ILE A 1 189 ? -10.449 -1.126 25.058 1.00 88.88 189 ILE A CA 1
ATOM 1466 C C . ILE A 1 189 ? -9.689 -2.441 25.198 1.00 88.88 189 ILE A C 1
ATOM 1468 O O . ILE A 1 189 ? -10.075 -3.284 25.998 1.00 88.88 189 ILE A O 1
ATOM 1472 N N . LEU A 1 190 ? -8.587 -2.587 24.460 1.00 87.94 190 LEU A N 1
ATOM 1473 C CA . LEU A 1 190 ? -7.762 -3.793 24.464 1.00 87.94 190 LEU A CA 1
ATOM 1474 C C . LEU A 1 190 ? -7.027 -3.989 25.800 1.00 87.94 190 LEU A C 1
ATOM 1476 O O . LEU A 1 190 ? -6.819 -5.121 26.218 1.00 87.94 190 LEU A O 1
ATOM 1480 N N . PHE A 1 191 ? -6.660 -2.905 26.492 1.00 87.94 191 PHE A N 1
ATOM 1481 C CA . PHE A 1 191 ? -5.938 -2.975 27.766 1.00 87.94 191 PHE A CA 1
ATOM 1482 C C . PHE A 1 191 ? -6.784 -3.548 28.915 1.00 87.94 191 PHE A C 1
ATOM 1484 O O . PHE A 1 191 ? -6.271 -4.324 29.715 1.00 87.94 191 PHE A O 1
ATOM 1491 N N . VAL A 1 192 ? -8.073 -3.197 28.984 1.00 83.94 192 VAL A N 1
ATOM 1492 C CA . VAL A 1 192 ? -9.017 -3.705 30.003 1.00 83.94 192 VAL A CA 1
ATOM 1493 C C . VAL A 1 192 ? -10.012 -4.719 29.427 1.00 83.94 192 VAL A C 1
ATOM 1495 O O . VAL A 1 192 ? -11.094 -4.900 29.978 1.00 83.94 192 VAL A O 1
ATOM 1498 N N . GLY A 1 193 ? -9.673 -5.378 28.314 1.00 81.19 193 GLY A N 1
ATOM 1499 C CA . GLY A 1 193 ? -10.585 -6.251 27.560 1.00 81.19 193 GLY A CA 1
ATOM 1500 C C . GLY 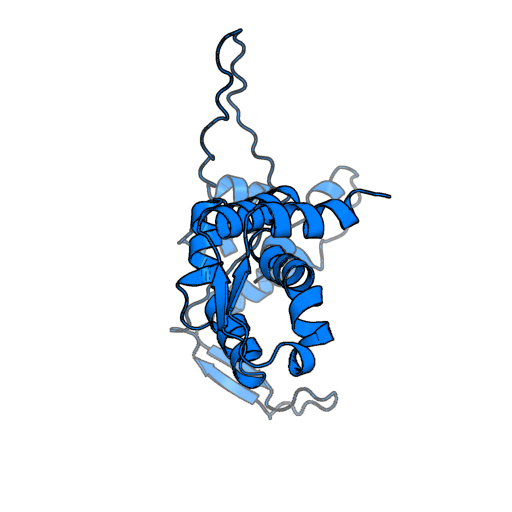A 1 193 ? -11.387 -7.230 28.436 1.00 81.19 193 GLY A C 1
ATOM 1501 O O . GLY A 1 193 ? -12.616 -7.146 28.462 1.00 81.19 193 GLY A O 1
ATOM 1502 N N . PRO A 1 194 ? -10.732 -8.079 29.252 1.00 78.50 194 PRO A N 1
ATOM 1503 C CA . PRO A 1 194 ? -11.429 -9.036 30.114 1.00 78.50 194 PRO A CA 1
ATOM 1504 C C . PRO A 1 194 ? -12.386 -8.406 31.138 1.00 78.50 194 PRO A C 1
ATOM 1506 O O . PRO A 1 194 ? -13.359 -9.038 31.541 1.00 78.50 194 PRO A O 1
ATOM 1509 N N . GLU A 1 195 ? -12.131 -7.167 31.567 1.00 87.12 195 GLU A N 1
ATOM 1510 C CA . GLU A 1 195 ? -12.965 -6.452 32.544 1.00 87.12 195 GLU A CA 1
ATOM 1511 C C . GLU A 1 195 ? -14.251 -5.893 31.914 1.00 87.12 195 GLU A C 1
ATOM 1513 O O . GLU A 1 195 ? -15.197 -5.571 32.630 1.00 87.12 195 GLU A O 1
ATOM 1518 N N . ARG A 1 196 ? -14.299 -5.811 30.578 1.00 82.31 196 ARG A N 1
ATOM 1519 C CA . ARG A 1 196 ? -15.398 -5.238 29.784 1.00 82.31 196 ARG A CA 1
ATOM 1520 C C . ARG A 1 196 ? -16.243 -6.297 29.070 1.00 82.31 196 ARG A C 1
ATOM 1522 O O . ARG A 1 196 ? -16.975 -5.985 28.130 1.00 82.31 196 ARG A O 1
ATOM 1529 N N . ALA A 1 197 ? -16.135 -7.558 29.488 1.00 86.38 197 ALA A N 1
ATOM 1530 C CA . ALA A 1 197 ? -16.854 -8.668 28.874 1.00 86.38 197 ALA A CA 1
ATOM 1531 C C . ALA A 1 197 ? -18.377 -8.424 28.857 1.00 86.38 197 ALA A C 1
ATOM 1533 O O . ALA A 1 197 ? -18.986 -8.088 29.874 1.00 86.38 197 ALA A O 1
ATOM 1534 N N . GLY A 1 198 ? -19.002 -8.611 27.691 1.00 87.38 198 GLY A N 1
ATOM 1535 C CA . GLY A 1 198 ? -20.434 -8.383 27.478 1.00 87.38 198 GLY A CA 1
ATOM 1536 C C . GLY A 1 198 ? -20.811 -6.943 27.110 1.00 87.38 198 GLY A C 1
ATOM 1537 O O . GLY A 1 198 ? -21.988 -6.678 26.855 1.00 87.38 198 GLY A O 1
ATOM 1538 N N . GLU A 1 199 ? -19.852 -6.015 27.047 1.00 92.31 199 GLU A N 1
ATOM 1539 C CA . GLU A 1 199 ? -20.109 -4.647 26.600 1.00 92.31 199 GLU A CA 1
ATOM 1540 C C . GLU A 1 199 ? -20.228 -4.531 25.075 1.00 92.31 199 GLU A C 1
ATOM 1542 O O . GLU A 1 199 ? -19.572 -5.230 24.296 1.00 92.31 199 GLU A O 1
ATOM 1547 N N . ARG A 1 200 ? -21.033 -3.551 24.652 1.00 93.81 200 ARG A N 1
ATOM 1548 C CA . ARG A 1 200 ? -21.029 -3.027 23.288 1.00 93.81 200 ARG A CA 1
ATOM 1549 C C . ARG A 1 200 ? -20.350 -1.667 23.282 1.00 93.81 200 ARG A C 1
ATOM 1551 O O . ARG A 1 200 ? -20.794 -0.748 23.966 1.00 93.81 200 ARG A O 1
ATOM 1558 N N . VAL A 1 201 ? -19.287 -1.550 22.500 1.00 94.00 201 VAL A N 1
ATOM 1559 C CA . VAL A 1 201 ? -18.470 -0.347 22.380 1.00 94.00 201 VAL A CA 1
ATOM 1560 C C . VAL A 1 201 ? -18.596 0.184 20.965 1.00 94.00 201 VAL A C 1
ATOM 1562 O O . VAL A 1 201 ? -18.286 -0.519 20.007 1.00 94.00 201 VAL A O 1
ATOM 1565 N N . THR A 1 202 ? -19.027 1.433 20.834 1.00 96.31 202 THR A N 1
ATOM 1566 C CA . THR A 1 202 ? -19.061 2.136 19.551 1.00 96.31 202 THR A CA 1
ATOM 1567 C C . THR A 1 202 ? -18.042 3.261 19.591 1.00 96.31 202 THR A C 1
ATOM 1569 O O . THR A 1 202 ? -18.099 4.102 20.483 1.00 96.31 202 THR A O 1
ATOM 1572 N N . ILE A 1 203 ? -17.096 3.242 18.655 1.00 96.94 203 ILE A N 1
ATOM 1573 C CA . ILE A 1 203 ? -16.104 4.304 18.494 1.00 96.94 203 ILE A CA 1
ATOM 1574 C C . ILE A 1 203 ? -16.745 5.464 17.744 1.00 96.94 203 ILE A C 1
ATOM 1576 O O . ILE A 1 203 ? -17.214 5.289 16.615 1.00 96.94 203 ILE A O 1
ATOM 1580 N N . GLU A 1 204 ? -16.709 6.640 18.363 1.00 97.06 204 GLU A N 1
ATOM 1581 C CA . GLU A 1 204 ? -17.205 7.896 17.811 1.00 97.06 204 GLU A CA 1
ATOM 1582 C C . GLU A 1 204 ? -16.050 8.841 17.419 1.00 97.06 204 GLU A C 1
ATOM 1584 O O . GLU A 1 204 ? -14.903 8.654 17.843 1.00 97.06 204 GLU A O 1
ATOM 1589 N N . PRO A 1 205 ? -16.301 9.892 16.614 1.00 96.25 205 PRO A N 1
ATOM 1590 C CA . PRO A 1 205 ? -15.251 10.799 16.139 1.00 96.25 205 PRO A CA 1
ATOM 1591 C C . PRO A 1 205 ? -14.444 11.453 17.265 1.00 96.25 205 PRO A C 1
ATOM 1593 O O . PRO A 1 205 ? -13.241 11.673 17.128 1.00 96.25 205 PRO A O 1
ATOM 1596 N N . ASP A 1 206 ? -15.085 11.753 18.397 1.00 94.75 206 ASP A N 1
ATOM 1597 C CA . ASP A 1 206 ? -14.414 12.351 19.552 1.00 94.75 206 ASP A CA 1
ATOM 1598 C C . ASP A 1 206 ? -13.437 11.390 20.237 1.00 94.75 206 ASP A C 1
ATOM 1600 O O . ASP A 1 206 ? -12.414 11.832 20.765 1.00 94.75 206 ASP A O 1
ATOM 1604 N N . ASP A 1 207 ? -13.688 10.079 20.197 1.00 93.94 207 ASP A N 1
ATOM 1605 C CA . ASP A 1 207 ? -12.742 9.073 20.693 1.00 93.94 207 ASP A CA 1
ATOM 1606 C C . ASP A 1 207 ? -11.464 9.082 19.859 1.00 93.94 207 ASP A C 1
ATOM 1608 O O . ASP A 1 207 ? -10.355 9.099 20.399 1.00 93.94 207 ASP A O 1
ATOM 1612 N N . VAL A 1 208 ? -11.626 9.171 18.536 1.00 94.31 208 VAL A N 1
ATOM 1613 C CA . VAL A 1 208 ? -10.514 9.263 17.588 1.00 94.31 208 VAL A CA 1
ATOM 1614 C C . VAL A 1 208 ? -9.729 10.552 17.803 1.00 94.31 208 VAL A C 1
ATOM 1616 O O . VAL A 1 208 ? -8.507 10.509 17.959 1.00 94.31 208 VAL A O 1
ATOM 1619 N N . ARG A 1 209 ? -10.410 11.702 17.885 1.00 93.38 209 ARG A N 1
ATOM 1620 C CA . ARG A 1 209 ? -9.756 12.998 18.123 1.00 93.38 209 ARG A CA 1
ATOM 1621 C C . ARG A 1 209 ? -8.966 13.008 19.424 1.00 93.38 209 ARG A C 1
ATOM 1623 O O . ARG A 1 209 ? -7.832 13.482 19.429 1.00 93.38 209 ARG A O 1
ATOM 1630 N N . ARG A 1 210 ? -9.519 12.452 20.507 1.00 91.44 210 ARG A N 1
ATOM 1631 C CA . ARG A 1 210 ? -8.814 12.335 21.792 1.00 91.44 210 ARG A CA 1
ATOM 1632 C C . ARG A 1 210 ? -7.568 11.463 21.676 1.00 91.44 210 ARG A C 1
ATOM 1634 O O . ARG A 1 210 ? -6.504 11.893 22.109 1.00 91.44 210 ARG A O 1
ATOM 1641 N N . ALA A 1 211 ? -7.673 10.291 21.054 1.00 87.94 211 ALA A N 1
ATOM 1642 C CA . ALA A 1 211 ? -6.542 9.377 20.892 1.00 87.94 211 ALA A CA 1
ATOM 1643 C C . ALA A 1 211 ? -5.414 9.970 20.026 1.00 87.94 211 ALA A C 1
ATOM 1645 O O . ALA A 1 211 ? -4.235 9.779 20.319 1.00 87.94 211 ALA A O 1
ATOM 1646 N N . VAL A 1 212 ? -5.763 10.722 18.977 1.00 86.06 212 VAL A N 1
ATOM 1647 C CA . VAL A 1 212 ? -4.791 11.351 18.068 1.00 86.06 212 VAL A CA 1
ATOM 1648 C C . VAL A 1 212 ? -4.182 12.625 18.673 1.00 86.06 212 VAL A C 1
ATOM 1650 O O . VAL A 1 212 ? -2.991 12.875 18.487 1.00 86.06 212 VAL A O 1
ATOM 1653 N N . ALA A 1 213 ? -4.946 13.414 19.437 1.00 79.88 213 ALA A N 1
ATOM 1654 C CA . ALA A 1 213 ? -4.467 14.655 20.054 1.00 79.88 213 ALA A CA 1
ATOM 1655 C C . ALA A 1 213 ? -3.343 14.434 21.080 1.00 79.88 213 ALA A C 1
ATOM 1657 O O . ALA A 1 213 ? -2.459 15.281 21.199 1.00 79.88 213 ALA A O 1
ATOM 1658 N N . VAL A 1 214 ? -3.320 13.282 21.760 1.00 61.38 214 VAL A N 1
ATOM 1659 C CA . VAL A 1 214 ? -2.246 12.913 22.703 1.00 61.38 214 VAL A CA 1
ATOM 1660 C C . VAL A 1 214 ? -0.859 12.897 22.028 1.00 61.38 214 VAL A C 1
ATOM 1662 O O . VAL A 1 214 ? 0.145 13.063 22.711 1.00 61.38 214 VAL A O 1
ATOM 1665 N N . GLN A 1 215 ? -0.776 12.796 20.693 1.00 50.69 215 GLN A N 1
ATOM 1666 C CA . GLN A 1 215 ? 0.488 12.866 19.943 1.00 50.69 215 GLN A CA 1
ATOM 1667 C C . GLN A 1 215 ? 0.950 14.274 19.535 1.00 50.69 215 GLN A C 1
ATOM 1669 O O . GLN A 1 215 ? 2.090 14.414 19.105 1.00 50.69 215 GLN A O 1
ATOM 1674 N N . LEU A 1 216 ? 0.098 15.303 19.601 1.00 47.88 216 LEU A N 1
ATOM 1675 C CA . LEU A 1 216 ? 0.451 16.657 19.135 1.00 47.88 216 LEU A CA 1
ATOM 1676 C C . LEU A 1 216 ? 1.114 17.521 20.218 1.00 47.88 216 LEU A C 1
ATOM 1678 O O . LEU A 1 216 ? 1.384 18.699 19.984 1.00 47.88 216 LEU A O 1
ATOM 1682 N N . THR A 1 217 ? 1.393 16.940 21.383 1.00 32.84 217 THR A N 1
ATOM 1683 C CA . THR A 1 217 ? 2.196 17.591 22.420 1.00 32.84 217 THR A CA 1
ATOM 1684 C C . THR A 1 217 ? 3.647 17.127 22.244 1.00 32.84 217 THR A C 1
ATOM 1686 O O . THR A 1 217 ? 3.860 15.913 22.254 1.00 32.84 217 THR A O 1
ATOM 1689 N N . PRO A 1 218 ? 4.602 18.046 21.999 1.00 36.44 218 PRO A N 1
ATOM 1690 C CA . PRO A 1 218 ? 6.004 17.714 21.738 1.00 36.44 218 PRO A CA 1
ATOM 1691 C C . PRO A 1 218 ? 6.714 17.072 22.934 1.00 36.44 218 PRO A C 1
ATOM 1693 O O . PRO A 1 218 ? 6.314 17.352 24.089 1.00 36.44 218 PRO A O 1
#

Solvent-accessible surface area (backbone atoms only — not comparable to full-atom values): 13396 Å² total; per-residue (Å²): 101,60,52,52,74,40,27,36,72,72,84,61,70,83,52,94,65,87,69,76,64,71,63,22,53,48,50,52,58,53,47,42,54,58,76,71,31,52,64,47,79,45,66,77,56,90,54,97,81,65,59,98,80,48,57,45,81,42,77,44,74,84,62,86,85,79,83,39,56,80,59,83,83,60,78,82,75,62,89,72,70,76,90,58,103,74,75,95,65,79,77,77,87,77,82,84,50,72,68,57,46,40,73,57,30,43,58,70,70,52,49,68,76,50,79,78,82,83,86,80,80,81,83,47,48,69,52,41,39,43,55,36,62,67,49,98,84,14,56,49,66,49,52,31,53,55,38,44,77,38,44,24,46,61,47,69,40,72,62,20,43,45,48,50,22,49,55,17,56,75,67,73,54,46,76,73,36,43,59,67,49,48,52,51,54,41,40,75,53,66,75,46,30,78,83,44,53,72,40,77,46,70,44,41,44,66,54,45,50,54,45,56,52,70,68,76,60,134

Nearest PDB structures (foldseek):
  6vfs-assembly1_F  TM=8.761E-01  e=1.122E-12  Neisseria meningitidis
  4i5o-assembly1_A  TM=8.213E-01  e=3.477E-11  Escherichia coli K-12
  4i5o-assembly1_D  TM=7.966E-01  e=3.906E-11  Escherichia coli K-12
  4i5o-assembly1_B  TM=7.970E-01  e=4.930E-11  Escherichia coli K-12
  4i81-assembly1_D  TM=8.014E-01  e=3.875E-09  Escherichia coli K-12

Secondary structure (DSSP, 8-state):
--GGGGS--GGGTTS------TTHHHHHHHHHHHHH-SEEEEES--SSS--TT-EEEEE-TTPPP------TT-----S----SS---PPPPPPPPPHHHHHHHT--HHHHHH-----PPPPPPHHHHHHHHHSSTT-HHHHHHHHHHHTT-EEEE-HHHHHHHHHHHHHTT-TTHHHHHHHHHHHHHHHHTGGGGTT-EEEE-HHHHHHHHHTTS--